Protein AF-A0AAE1TZT7-F1 (afdb_monomer_lite)

InterPro domains:
  IPR002557 Chitin binding domain [PF01607] (111-166)
  IPR002557 Chitin binding domain [PS50940] (108-168)
  IPR002557 Chitin binding domain [SM00494] (109-168)
  IPR036508 Chitin binding domain superfamily [SSF57625] (109-170)
  IPR051940 Chitin-binding developmental regulator [PTHR23301] (5-168)

Radius of gyration: 31.89 Å; chains: 1; bounding box: 87×56×84 Å

pLDDT: mean 73.55, std 19.1, range [31.89, 95.81]

Organism: NCBI:txid1843537

Sequence (193 aa):
MTFPVFTCPAALIFDETRQQCLNPEDTEPCQSSLAPYPTPQPPTDGVTDNNELPPMTTLVPPLTSTEITTGSINEEITSAGINGEITTESITEEASTEKVWELDELSLYPCPAPGYYPYESDCVRFYKCVETDEGKLTGQRYKCPGGFSFSEEREKCWPTEEVPPCQRVPEGPIIRSAPAIQLLVSDLAWFFN

Foldseek 3Di:
DDDDDDDDDPQWDQDPVVRDTDHPVPDDPDPDDPDPDPDDDDDDDDDDDDDDDDDDDDDDDDDDDDDDDDDDDDDDDDDDDDDDDDDDDDDDDDPPPLPQAAADPPAPDDDRDAAWAADQAWQQKIWGWDQDPVRHIHIAMAGEPPQWGQDPVLSFTDGCVPHPDMPHHHPDDPPVPDPHHYDDPVCRVPVRD

Secondary structure (DSSP, 8-state):
-PPPP--PPTT-EEETTTTEEE-TTTSPP---PPPPP---PPP---------PPP----PPP--------------------------------------PEEPTT--S--SSSEEEE-SS-SSEEEEEEE-TTSEEEEEEEEPPTTEEEETTTTEEEETTTSPPP-----S-----PPPEEPPGGGHHHHT-

Structure (mmCIF, N/CA/C/O backbone):
data_AF-A0AAE1TZT7-F1
#
_entry.id   AF-A0AAE1TZT7-F1
#
loop_
_atom_site.group_PDB
_atom_site.id
_atom_site.type_symbol
_atom_site.label_atom_id
_atom_site.label_alt_id
_atom_site.label_comp_id
_atom_site.label_asym_id
_atom_site.label_entity_id
_atom_site.label_seq_id
_atom_site.pdbx_PDB_ins_code
_atom_site.Cartn_x
_atom_site.Cartn_y
_atom_site.Cartn_z
_atom_site.occupancy
_atom_site.B_iso_or_equiv
_atom_site.auth_seq_id
_atom_site.auth_comp_id
_atom_site.auth_asym_id
_atom_site.auth_atom_id
_atom_site.pdbx_PDB_model_num
ATOM 1 N N . MET A 1 1 ? -10.469 -4.870 -31.050 1.00 56.03 1 MET A N 1
ATOM 2 C CA . MET A 1 1 ? -11.929 -5.020 -30.876 1.00 56.03 1 MET A CA 1
ATOM 3 C C . MET A 1 1 ? -12.129 -5.628 -29.500 1.00 56.03 1 MET A C 1
ATOM 5 O O . MET A 1 1 ? -11.644 -6.728 -29.282 1.00 56.03 1 MET A O 1
ATOM 9 N N . THR A 1 2 ? -12.692 -4.880 -28.554 1.00 63.44 2 THR A N 1
ATOM 10 C CA . THR A 1 2 ? -12.914 -5.347 -27.176 1.00 63.44 2 THR A CA 1
ATOM 11 C C . THR A 1 2 ? -14.332 -5.884 -27.094 1.00 63.44 2 THR A C 1
ATOM 13 O O . THR A 1 2 ? -15.274 -5.137 -27.348 1.00 63.44 2 THR A O 1
ATOM 16 N N . PHE A 1 3 ? -14.484 -7.166 -26.780 1.00 61.03 3 PHE A N 1
ATOM 17 C CA . PHE A 1 3 ? -15.794 -7.753 -26.529 1.00 61.03 3 PHE A CA 1
ATOM 18 C C . PHE A 1 3 ? -16.172 -7.485 -25.066 1.00 61.03 3 PHE A C 1
ATOM 20 O O . PHE A 1 3 ? -15.352 -7.757 -24.185 1.00 61.03 3 PHE A O 1
ATOM 27 N N . PRO A 1 4 ? -17.356 -6.917 -24.784 1.00 73.25 4 PRO A N 1
ATOM 28 C CA . PRO A 1 4 ? -17.813 -6.738 -23.415 1.00 73.25 4 PRO A CA 1
ATOM 29 C C . PRO A 1 4 ? -18.024 -8.112 -22.777 1.00 73.25 4 PRO A C 1
ATOM 31 O O . PRO A 1 4 ? -18.771 -8.943 -23.289 1.00 73.25 4 PRO A O 1
ATOM 34 N N . VAL A 1 5 ? -17.333 -8.355 -21.667 1.00 75.88 5 VAL A N 1
ATOM 35 C CA . VAL A 1 5 ? -17.554 -9.544 -20.846 1.00 75.88 5 VAL A CA 1
ATOM 36 C C . VAL A 1 5 ? -18.781 -9.272 -19.982 1.00 75.88 5 VAL A C 1
ATOM 38 O O . VAL A 1 5 ? -18.773 -8.344 -19.175 1.00 75.88 5 VAL A O 1
ATOM 41 N N . PHE A 1 6 ? -19.836 -10.063 -20.164 1.00 74.25 6 PHE A N 1
ATOM 42 C CA . PHE A 1 6 ? -21.020 -10.020 -19.313 1.00 74.25 6 PHE A CA 1
ATOM 43 C C . PHE A 1 6 ? -20.838 -11.011 -18.166 1.00 74.25 6 PHE A C 1
ATOM 45 O O . PHE A 1 6 ? -20.918 -12.222 -18.355 1.00 74.25 6 PHE A O 1
ATOM 52 N N . THR A 1 7 ? -20.560 -10.490 -16.975 1.00 83.56 7 THR A N 1
ATOM 53 C CA . THR A 1 7 ? -20.547 -11.263 -15.733 1.00 83.56 7 THR A CA 1
ATOM 54 C C . THR A 1 7 ? -21.793 -10.944 -14.925 1.00 83.56 7 THR A C 1
ATOM 56 O O . THR A 1 7 ? -22.113 -9.778 -14.687 1.00 83.56 7 THR A O 1
ATOM 59 N N . CYS A 1 8 ? -22.499 -11.983 -14.489 1.00 86.12 8 CYS A N 1
ATOM 60 C CA . CYS A 1 8 ? -23.620 -11.817 -13.579 1.00 86.12 8 CYS A CA 1
ATOM 61 C C . CYS A 1 8 ? -23.129 -11.483 -12.155 1.00 86.12 8 CYS A C 1
ATOM 63 O O . CYS A 1 8 ? -22.061 -11.954 -11.749 1.00 86.12 8 CYS A O 1
ATOM 65 N N . PRO A 1 9 ? -23.891 -10.683 -11.385 1.00 85.12 9 PRO A N 1
ATOM 66 C CA . PRO A 1 9 ? -23.694 -10.524 -9.946 1.00 85.12 9 PRO A CA 1
ATOM 67 C C . PRO A 1 9 ? -23.714 -11.872 -9.211 1.00 85.12 9 PRO A C 1
ATOM 69 O O . PRO A 1 9 ? -24.269 -12.854 -9.706 1.00 85.12 9 PRO A O 1
ATOM 72 N N . ALA A 1 10 ? -23.121 -11.913 -8.016 1.00 79.00 10 ALA A N 1
ATOM 73 C CA . ALA A 1 10 ? -23.029 -13.132 -7.216 1.00 79.00 10 ALA A CA 1
ATOM 74 C C . ALA A 1 10 ? -24.406 -13.804 -7.033 1.00 79.00 10 ALA A C 1
ATOM 76 O O . ALA A 1 10 ? -25.387 -13.130 -6.730 1.00 79.00 10 ALA A O 1
ATOM 77 N N . ALA A 1 11 ? -24.436 -15.131 -7.194 1.00 78.75 11 ALA A N 1
ATOM 78 C CA . ALA A 1 11 ? -25.613 -16.007 -7.114 1.00 78.75 11 ALA A CA 1
ATOM 79 C C . ALA A 1 11 ? -26.614 -15.964 -8.289 1.00 78.75 11 ALA A C 1
ATOM 81 O O . ALA A 1 11 ? -27.621 -16.666 -8.225 1.00 78.75 11 ALA A O 1
ATOM 82 N N . LEU A 1 12 ? -26.328 -15.234 -9.377 1.00 85.19 12 LEU A N 1
ATOM 83 C CA . LEU A 1 12 ? -27.127 -15.296 -10.607 1.00 85.19 12 LEU A CA 1
ATOM 84 C C . LEU A 1 12 ? -26.412 -16.073 -11.719 1.00 85.19 12 LEU A C 1
ATOM 86 O O . LEU A 1 12 ? -25.195 -15.977 -11.887 1.00 85.19 12 LEU A O 1
ATOM 90 N N . ILE A 1 13 ? -27.190 -16.814 -12.503 1.00 85.94 13 ILE A N 1
ATOM 91 C CA . ILE A 1 13 ? -26.727 -17.609 -13.643 1.00 85.94 13 ILE A CA 1
ATOM 92 C C . ILE A 1 13 ? -27.116 -16.881 -14.932 1.00 85.94 13 ILE A C 1
ATOM 94 O O . ILE A 1 13 ? -28.236 -16.390 -15.060 1.00 85.94 13 ILE A O 1
ATOM 98 N N . PHE A 1 14 ? -26.190 -16.792 -15.889 1.00 85.69 14 PHE A N 1
ATOM 99 C CA . PHE A 1 14 ? -26.480 -16.209 -17.198 1.00 85.69 14 PHE A CA 1
ATOM 100 C C . PHE A 1 14 ? -27.315 -17.180 -18.041 1.00 85.69 14 PHE A C 1
ATOM 102 O O . PHE A 1 14 ? -26.859 -18.277 -18.356 1.00 85.69 14 PHE A O 1
ATOM 109 N N . ASP A 1 15 ? -28.520 -16.760 -18.418 1.00 82.75 15 ASP A N 1
ATOM 110 C CA . ASP A 1 15 ? -29.394 -17.467 -19.351 1.00 82.75 15 ASP A CA 1
ATOM 111 C C . ASP A 1 15 ? -29.114 -16.970 -20.779 1.00 82.75 15 ASP A C 1
ATOM 113 O O . ASP A 1 15 ? -29.342 -15.802 -21.112 1.00 82.75 15 ASP A O 1
ATOM 117 N N . GLU A 1 16 ? -28.619 -17.865 -21.636 1.00 80.25 16 GLU A N 1
ATOM 118 C CA . GLU A 1 16 ? -28.294 -17.567 -23.036 1.00 80.25 16 GLU A CA 1
ATOM 119 C C . GLU A 1 16 ? -29.531 -17.319 -23.912 1.00 80.25 16 GLU A C 1
ATOM 121 O O . GLU A 1 16 ? -29.469 -16.546 -24.872 1.00 80.25 16 GLU A O 1
ATOM 126 N N . THR A 1 17 ? -30.670 -17.916 -23.560 1.00 82.00 17 THR A N 1
ATOM 127 C CA . THR A 1 17 ? -31.935 -17.786 -24.295 1.00 82.00 17 THR A CA 1
ATOM 128 C C . THR A 1 17 ? -32.561 -16.422 -24.035 1.00 82.00 17 THR A C 1
ATOM 130 O O . THR A 1 17 ? -33.094 -15.782 -24.941 1.00 82.00 17 THR A O 1
ATOM 133 N N . ARG A 1 18 ? -32.487 -15.957 -22.785 1.00 78.00 18 ARG A N 1
ATOM 134 C CA . ARG A 1 18 ? -33.079 -14.690 -22.337 1.00 78.00 18 ARG A CA 1
ATOM 135 C C . ARG A 1 18 ? -32.089 -13.533 -22.286 1.00 78.00 18 ARG A C 1
ATOM 137 O O . ARG A 1 18 ? -32.519 -12.402 -22.046 1.00 78.00 18 ARG A O 1
ATOM 144 N N . GLN A 1 19 ? -30.805 -13.805 -22.534 1.00 86.50 19 GLN A N 1
ATOM 145 C CA . GLN A 1 19 ? -29.700 -12.841 -22.488 1.00 86.50 19 GLN A CA 1
ATOM 146 C C . GLN A 1 19 ? -29.685 -12.051 -21.168 1.00 86.50 19 GLN A C 1
ATOM 148 O O . GLN A 1 19 ? -29.445 -10.843 -21.148 1.00 86.50 19 GLN A O 1
ATOM 153 N N . GLN A 1 20 ? -30.010 -12.724 -20.061 1.00 87.19 20 GLN A N 1
ATOM 154 C CA . GLN A 1 20 ? -30.238 -12.114 -18.751 1.00 87.19 20 GLN A CA 1
ATOM 155 C C . GLN A 1 20 ? -29.730 -13.013 -17.626 1.00 87.19 20 GLN A C 1
ATOM 157 O O . GLN A 1 20 ? -29.673 -14.231 -17.756 1.00 87.19 20 GLN A O 1
ATOM 162 N N . CYS A 1 21 ? -29.375 -12.394 -16.504 1.00 89.56 21 CYS A N 1
ATOM 163 C CA . CYS A 1 21 ? -29.007 -13.099 -15.284 1.00 89.56 21 CYS A CA 1
ATOM 164 C C . CYS A 1 21 ? -30.277 -13.491 -14.523 1.00 89.56 21 CYS A C 1
ATOM 166 O O . CYS A 1 21 ? -31.062 -12.615 -14.160 1.00 89.56 21 CYS A O 1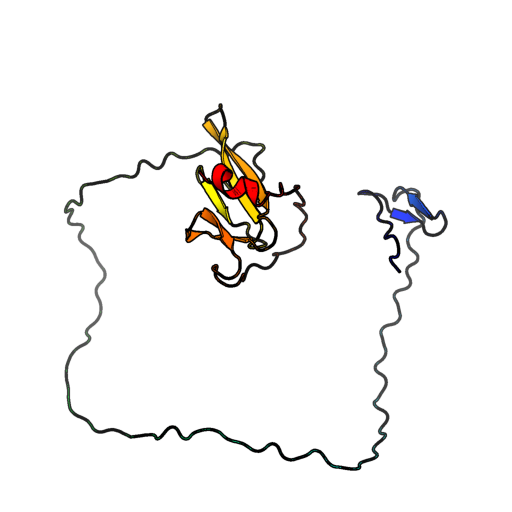
ATOM 168 N N . LEU A 1 22 ? -30.471 -14.783 -14.282 1.00 86.00 22 LEU A N 1
ATOM 169 C CA . LEU A 1 22 ? -31.628 -15.329 -13.578 1.00 86.00 22 LEU A CA 1
ATOM 170 C C . LEU A 1 22 ? -31.198 -16.067 -12.312 1.00 86.00 22 LEU A C 1
ATOM 172 O O . LEU A 1 22 ? -30.036 -16.455 -12.157 1.00 86.00 22 LEU A O 1
ATOM 176 N N . ASN A 1 23 ? -32.147 -16.245 -11.395 1.00 85.81 23 ASN A N 1
ATOM 177 C CA . ASN A 1 23 ? -31.934 -17.080 -10.223 1.00 85.81 23 ASN A CA 1
ATOM 178 C C . ASN A 1 23 ? -31.788 -18.546 -10.654 1.00 85.81 23 ASN A C 1
ATOM 180 O O . ASN A 1 23 ? -32.431 -18.965 -11.618 1.00 85.81 23 ASN A O 1
ATOM 184 N N . PRO A 1 24 ? -31.015 -19.356 -9.916 1.00 77.94 24 PRO A N 1
ATOM 185 C CA . PRO A 1 24 ? -30.815 -20.772 -10.230 1.00 77.94 24 PRO A CA 1
ATOM 186 C C . PRO A 1 24 ? -32.108 -21.608 -10.226 1.00 77.94 24 PRO A C 1
ATOM 188 O O . PRO A 1 24 ? -32.151 -22.670 -10.839 1.00 77.94 24 PRO A O 1
ATOM 191 N N . GLU A 1 25 ? -33.158 -21.147 -9.543 1.00 79.56 25 GLU A N 1
ATOM 192 C CA . GLU A 1 25 ? -34.483 -21.784 -9.518 1.00 79.56 25 GLU A CA 1
ATOM 193 C C . GLU A 1 25 ? -35.323 -21.513 -10.777 1.00 79.56 25 GLU A C 1
ATOM 195 O O . GLU A 1 25 ? -36.183 -22.320 -11.124 1.00 79.56 25 GLU A O 1
ATOM 200 N N . ASP A 1 26 ? -35.036 -20.416 -11.482 1.00 76.38 26 ASP A N 1
ATOM 201 C CA . ASP A 1 26 ? -35.735 -19.987 -12.698 1.00 76.38 26 ASP A CA 1
ATOM 202 C C . ASP A 1 26 ? -35.005 -20.424 -13.983 1.00 76.38 26 ASP A C 1
ATOM 204 O O . ASP A 1 26 ? -35.506 -20.220 -15.094 1.00 76.38 26 ASP A O 1
ATOM 208 N N . THR A 1 27 ? -33.813 -21.016 -13.849 1.00 69.81 27 THR A N 1
ATOM 209 C CA . THR A 1 27 ? -33.012 -21.521 -14.969 1.00 69.81 27 THR A CA 1
ATOM 210 C C . THR A 1 27 ? -33.291 -22.990 -15.252 1.00 69.81 27 THR A C 1
ATOM 212 O O . THR A 1 27 ? -33.311 -23.816 -14.338 1.00 69.81 27 THR A O 1
ATOM 215 N N . GLU A 1 28 ? -33.429 -23.343 -16.531 1.00 69.69 28 GLU A N 1
ATOM 216 C CA . GLU A 1 28 ? -33.407 -24.749 -16.933 1.00 69.69 28 GLU A CA 1
ATOM 217 C C . GLU A 1 28 ? -32.034 -25.367 -16.601 1.00 69.69 28 GLU A C 1
ATOM 219 O O . GLU A 1 28 ? -31.000 -24.712 -16.773 1.00 69.69 28 GLU A O 1
ATOM 224 N N . PRO A 1 29 ? -31.986 -26.620 -16.110 1.00 65.25 29 PRO A N 1
ATOM 225 C CA . PRO A 1 29 ? -30.728 -27.283 -15.803 1.00 65.25 29 PRO A CA 1
ATOM 226 C C . PRO A 1 29 ? -29.861 -27.352 -17.059 1.00 65.25 29 PRO A C 1
ATOM 228 O O . PRO A 1 29 ? -30.320 -27.764 -18.125 1.00 65.25 29 PRO A O 1
ATOM 231 N N . CYS A 1 30 ? -28.593 -26.964 -16.916 1.00 64.50 30 CYS A N 1
ATOM 232 C CA . CYS A 1 30 ? -27.626 -26.970 -18.003 1.00 64.50 30 CYS A CA 1
ATOM 233 C C . CYS A 1 30 ? -27.554 -28.368 -18.638 1.00 64.50 30 CYS A C 1
ATOM 235 O O . CYS A 1 30 ? -26.997 -29.299 -18.054 1.00 64.50 30 CYS A O 1
ATOM 237 N N . GLN A 1 31 ? -28.085 -28.512 -19.853 1.00 65.00 31 GLN A N 1
ATOM 238 C CA . GLN A 1 31 ? -27.891 -29.700 -20.683 1.00 65.00 31 GLN A CA 1
ATOM 239 C C . GLN A 1 31 ? -26.512 -29.633 -21.349 1.00 65.00 31 GLN A C 1
ATOM 241 O O . GLN A 1 31 ? -26.381 -29.624 -22.571 1.00 65.00 31 GLN A O 1
ATOM 246 N N . SER A 1 32 ? -25.455 -29.546 -20.543 1.00 59.56 32 SER A N 1
ATOM 247 C CA . SER A 1 32 ? -24.098 -29.654 -21.065 1.00 59.56 32 SER A CA 1
ATOM 248 C C . SER A 1 32 ? -23.827 -31.116 -21.412 1.00 59.56 32 SER A C 1
ATOM 250 O O . SER A 1 32 ? -23.673 -31.978 -20.549 1.00 59.56 32 SER A O 1
ATOM 252 N N . SER A 1 33 ? -23.772 -31.415 -22.709 1.00 62.16 33 SER A N 1
ATOM 253 C CA . SER A 1 33 ? -23.087 -32.618 -23.166 1.00 62.16 33 SER A CA 1
ATOM 254 C C . SER A 1 33 ? -21.591 -32.359 -23.020 1.00 62.16 33 SER A C 1
ATOM 256 O O . SER A 1 33 ? -21.071 -31.395 -23.586 1.00 62.16 33 SER A O 1
ATOM 258 N N . LEU A 1 34 ? -20.902 -33.177 -22.220 1.00 56.75 34 LEU A N 1
ATOM 259 C CA . LEU A 1 34 ? -19.444 -33.149 -22.159 1.00 56.75 34 LEU A CA 1
ATOM 260 C C . LEU A 1 34 ? -18.908 -33.322 -23.582 1.00 56.75 34 LEU A C 1
ATOM 262 O O . LEU A 1 34 ? -19.302 -34.259 -24.280 1.00 56.75 34 LEU A O 1
ATOM 266 N N . ALA A 1 35 ? -18.021 -32.421 -24.010 1.00 52.38 35 ALA A N 1
ATOM 267 C CA . ALA A 1 35 ? -17.326 -32.588 -25.277 1.00 52.38 35 ALA A CA 1
ATOM 268 C C . ALA A 1 35 ? -16.689 -33.991 -25.304 1.00 52.38 35 ALA A C 1
ATOM 270 O O . ALA A 1 35 ? -16.099 -34.402 -24.296 1.00 52.38 35 ALA A O 1
ATOM 271 N N . PRO A 1 36 ? -16.826 -34.753 -26.404 1.00 58.34 36 PRO A N 1
ATOM 272 C CA . PRO A 1 36 ? -16.203 -36.062 -26.496 1.00 58.34 36 PRO A CA 1
ATOM 273 C C . PRO A 1 36 ? -14.701 -35.916 -26.247 1.00 58.34 36 PRO A C 1
ATOM 275 O O . PRO A 1 36 ? -14.062 -35.001 -26.771 1.00 58.34 36 PRO A O 1
ATOM 278 N N . TYR A 1 37 ? -14.158 -36.809 -25.414 1.00 53.47 37 TYR A N 1
ATOM 279 C CA . TYR A 1 37 ? -12.724 -36.883 -25.149 1.00 53.47 37 TYR A CA 1
ATOM 280 C C . TYR A 1 37 ? -11.965 -36.864 -26.483 1.00 53.47 37 TYR A C 1
ATOM 282 O O . TYR A 1 37 ? -12.338 -37.626 -27.381 1.00 53.47 37 TYR A O 1
ATOM 290 N N . PRO A 1 38 ? -10.920 -36.030 -26.642 1.00 48.81 38 PRO A N 1
ATOM 291 C CA . PRO A 1 38 ? -10.125 -36.042 -27.856 1.00 48.81 38 PRO A CA 1
ATOM 292 C C . PRO A 1 38 ? -9.494 -37.426 -28.006 1.00 48.81 38 PRO A C 1
ATOM 294 O O . PRO A 1 38 ? -8.631 -37.829 -27.225 1.00 48.81 38 PRO A O 1
ATOM 297 N N . THR A 1 39 ? -9.963 -38.179 -28.995 1.00 57.56 39 THR A N 1
ATOM 298 C CA . THR A 1 39 ? -9.373 -39.459 -29.371 1.00 57.56 39 THR A CA 1
ATOM 299 C C . THR A 1 39 ? -7.977 -39.180 -29.935 1.00 57.56 39 THR A C 1
ATOM 301 O O . THR A 1 39 ? -7.864 -38.363 -30.853 1.00 57.56 39 THR A O 1
ATOM 304 N N . PRO A 1 40 ? -6.907 -39.827 -29.441 1.00 50.88 40 PRO A N 1
ATOM 305 C CA . PRO A 1 40 ? -5.583 -39.690 -30.035 1.00 50.88 40 PRO A CA 1
ATOM 306 C C . PRO A 1 40 ? -5.627 -40.157 -31.495 1.00 50.88 40 PRO A C 1
ATOM 308 O O . PRO A 1 40 ? -5.862 -41.335 -31.767 1.00 50.88 40 PRO A O 1
ATOM 311 N N . GLN A 1 41 ? -5.433 -39.240 -32.443 1.00 56.72 41 GLN A N 1
ATOM 312 C CA . GLN A 1 41 ? -5.198 -39.616 -33.834 1.00 56.72 41 GLN A CA 1
ATOM 313 C C . GLN A 1 41 ? -3.766 -40.164 -33.962 1.00 56.72 41 GLN A C 1
ATOM 315 O O . GLN A 1 41 ? -2.838 -39.543 -33.436 1.00 56.72 41 GLN A O 1
ATOM 320 N N . PRO A 1 42 ? -3.558 -41.311 -34.633 1.00 63.16 42 PRO A N 1
ATOM 321 C CA . PRO A 1 42 ? -2.221 -41.829 -34.891 1.00 63.16 42 PRO A CA 1
ATOM 322 C C . PRO A 1 42 ? -1.433 -40.863 -35.795 1.00 63.16 42 PRO A C 1
ATOM 324 O O . PRO A 1 42 ? -2.028 -40.238 -36.680 1.00 63.16 42 PRO A O 1
ATOM 327 N N . PRO A 1 43 ? -0.109 -40.734 -35.597 1.00 53.88 43 PRO A N 1
ATOM 328 C CA . PRO A 1 43 ? 0.730 -39.880 -36.425 1.00 53.88 43 PRO A CA 1
ATOM 329 C C . PRO A 1 43 ? 0.756 -40.420 -37.857 1.00 53.88 43 PRO A C 1
ATOM 331 O O . PRO A 1 43 ? 1.146 -41.559 -38.103 1.00 53.88 43 PRO A O 1
ATOM 334 N N . THR A 1 44 ? 0.318 -39.603 -38.811 1.00 51.41 44 THR A N 1
ATOM 335 C CA . THR A 1 44 ? 0.543 -39.856 -40.233 1.00 51.41 44 THR A CA 1
ATOM 336 C C . THR A 1 44 ? 1.976 -39.470 -40.572 1.00 51.41 44 THR A C 1
ATOM 338 O O . THR A 1 44 ? 2.308 -38.285 -40.600 1.00 51.41 44 THR A O 1
ATOM 341 N N . ASP A 1 45 ? 2.807 -40.483 -40.816 1.00 51.34 45 ASP A N 1
ATOM 342 C CA . ASP A 1 45 ? 4.122 -40.366 -41.438 1.00 51.34 45 ASP A CA 1
ATOM 343 C C . ASP A 1 45 ? 4.030 -39.600 -42.765 1.00 51.34 45 ASP A C 1
ATOM 345 O O . ASP A 1 45 ? 3.358 -40.012 -43.711 1.00 51.34 45 ASP A O 1
ATOM 349 N N . GLY A 1 46 ? 4.735 -38.475 -42.819 1.00 48.75 46 GLY A N 1
ATOM 350 C CA . GLY A 1 46 ? 4.912 -37.637 -43.997 1.00 48.75 46 GLY A CA 1
ATOM 351 C C . GLY A 1 46 ? 6.324 -37.070 -44.002 1.00 48.75 46 GLY A C 1
ATOM 352 O O . GLY A 1 46 ? 6.518 -35.870 -43.848 1.00 48.75 46 GLY A O 1
ATOM 353 N N . VAL A 1 47 ? 7.313 -37.960 -44.115 1.00 49.88 47 VAL A N 1
ATOM 354 C CA . VAL A 1 47 ? 8.724 -37.622 -44.328 1.00 49.88 47 VAL A CA 1
ATOM 355 C C . VAL A 1 47 ? 8.886 -36.985 -45.707 1.00 49.88 47 VAL A C 1
ATOM 357 O O . VAL A 1 47 ? 8.593 -37.597 -46.734 1.00 49.88 47 VAL A O 1
ATOM 360 N N . THR A 1 48 ? 9.422 -35.769 -45.752 1.00 45.84 48 THR A N 1
ATOM 361 C CA . THR A 1 48 ? 10.257 -35.333 -46.875 1.00 45.84 48 THR A CA 1
ATOM 362 C C . THR A 1 48 ? 11.400 -34.501 -46.312 1.00 45.84 48 THR A C 1
ATOM 364 O O . THR A 1 48 ? 11.239 -33.346 -45.931 1.00 45.84 48 THR A O 1
ATOM 367 N N . ASP A 1 49 ? 12.535 -35.179 -46.195 1.00 47.53 49 ASP A N 1
ATOM 368 C CA . ASP A 1 49 ? 13.854 -34.652 -45.876 1.00 47.53 49 ASP A CA 1
ATOM 369 C C . ASP A 1 49 ? 14.325 -33.710 -46.992 1.00 47.53 49 ASP A C 1
ATOM 371 O O . ASP A 1 49 ? 14.186 -34.047 -48.168 1.00 47.53 49 ASP A O 1
ATOM 375 N N . ASN A 1 50 ? 14.848 -32.541 -46.618 1.00 57.56 50 ASN A N 1
ATOM 376 C CA . ASN A 1 50 ? 16.034 -31.946 -47.235 1.00 57.56 50 ASN A CA 1
ATOM 377 C C . ASN A 1 50 ? 16.624 -30.886 -46.286 1.00 57.56 50 ASN A C 1
ATOM 379 O O . ASN A 1 50 ? 16.018 -29.843 -46.037 1.00 57.56 50 ASN A O 1
ATOM 383 N N . ASN A 1 51 ? 17.812 -31.226 -45.778 1.00 49.50 51 ASN A N 1
ATOM 384 C CA . ASN A 1 51 ? 18.841 -30.423 -45.097 1.00 49.50 51 ASN A CA 1
ATOM 385 C C . ASN A 1 51 ? 18.924 -28.954 -45.579 1.00 49.50 51 ASN A C 1
ATOM 387 O O . ASN A 1 51 ? 18.642 -28.656 -46.733 1.00 49.50 51 ASN A O 1
ATOM 391 N N . GLU A 1 52 ? 19.346 -27.966 -44.786 1.00 48.59 52 GLU A N 1
ATOM 392 C CA . GLU A 1 52 ? 20.610 -27.921 -44.042 1.00 48.59 52 GLU A CA 1
ATOM 393 C C . GLU A 1 52 ? 20.583 -26.715 -43.072 1.00 48.59 52 GLU A C 1
ATOM 395 O O . GLU A 1 52 ? 20.238 -25.601 -43.471 1.00 48.59 52 GLU A O 1
ATOM 400 N N . LEU A 1 53 ? 20.918 -26.925 -41.792 1.00 56.22 53 LEU A N 1
ATOM 401 C CA . LEU A 1 53 ? 21.040 -25.872 -40.771 1.00 56.22 53 LEU A CA 1
ATOM 402 C C . LEU A 1 53 ? 22.539 -25.540 -40.577 1.00 56.22 53 LEU A C 1
ATOM 404 O O . LEU A 1 53 ? 23.337 -26.472 -40.458 1.00 56.22 53 LEU A O 1
ATOM 408 N N . PRO A 1 54 ? 22.952 -24.257 -40.539 1.00 59.88 54 PRO A N 1
ATOM 409 C CA . PRO A 1 54 ? 24.365 -23.872 -40.472 1.00 59.88 54 PRO A CA 1
ATOM 410 C C . PRO A 1 54 ? 25.046 -24.247 -39.138 1.00 59.88 54 PRO A C 1
ATOM 412 O O . PRO A 1 54 ? 24.392 -24.264 -38.092 1.00 59.88 54 PRO A O 1
ATOM 415 N N . PRO A 1 55 ? 26.372 -24.502 -39.142 1.00 59.34 55 PRO A N 1
ATOM 416 C CA . PRO A 1 55 ? 27.117 -24.889 -37.948 1.00 59.34 55 PRO A CA 1
ATOM 417 C C . PRO A 1 55 ? 27.250 -23.727 -36.953 1.00 59.34 55 PRO A C 1
ATOM 419 O O . PRO A 1 55 ? 27.659 -22.619 -37.300 1.00 59.34 55 PRO A O 1
ATOM 422 N N . MET A 1 56 ? 26.935 -24.009 -35.688 1.00 52.69 56 MET A N 1
ATOM 423 C CA . MET A 1 56 ? 27.154 -23.108 -34.560 1.00 52.69 56 MET A CA 1
ATOM 424 C C . MET A 1 56 ? 28.622 -23.188 -34.129 1.00 52.69 56 MET A C 1
ATOM 426 O O . MET A 1 56 ? 29.073 -24.204 -33.603 1.00 52.69 56 MET A O 1
ATOM 430 N N . THR A 1 57 ? 29.375 -22.117 -34.378 1.00 49.78 57 THR A N 1
ATOM 431 C CA . THR A 1 57 ? 30.787 -22.005 -33.996 1.00 49.78 57 THR A CA 1
ATOM 432 C C . THR A 1 57 ? 30.924 -21.580 -32.536 1.00 49.78 57 THR A C 1
ATOM 434 O O . THR A 1 57 ? 30.520 -20.491 -32.133 1.00 49.78 57 THR A O 1
ATOM 437 N N . THR A 1 58 ? 31.540 -22.469 -31.769 1.00 45.16 58 THR A N 1
ATOM 438 C CA . THR A 1 58 ? 31.921 -22.375 -30.360 1.00 45.16 58 THR A CA 1
ATOM 439 C C . THR A 1 58 ? 33.090 -21.408 -30.143 1.00 45.16 58 THR A C 1
ATOM 441 O O . THR A 1 58 ? 34.151 -21.596 -30.732 1.00 45.16 58 THR A O 1
ATOM 444 N N . LEU A 1 59 ? 32.953 -20.443 -29.228 1.00 52.28 59 LEU A N 1
ATOM 445 C CA . LEU A 1 59 ? 34.088 -19.763 -28.586 1.00 52.28 59 LEU A CA 1
ATOM 446 C C . LEU A 1 59 ? 33.866 -19.745 -27.068 1.00 52.28 59 LEU A C 1
ATOM 448 O O . LEU A 1 59 ? 33.312 -18.804 -26.509 1.00 52.28 59 LEU A O 1
ATOM 452 N N . VAL A 1 60 ? 34.281 -20.832 -26.416 1.00 67.31 60 VAL A N 1
ATOM 453 C CA . VAL A 1 60 ? 34.382 -20.949 -24.955 1.00 67.31 60 VAL A CA 1
ATOM 454 C C . VAL A 1 60 ? 35.843 -20.665 -24.573 1.00 67.31 60 VAL A C 1
ATOM 456 O O . VAL A 1 60 ? 36.734 -21.268 -25.176 1.00 67.31 60 VAL A O 1
ATOM 459 N N . PRO A 1 61 ? 36.133 -19.760 -23.622 1.00 65.56 61 PRO A N 1
ATOM 460 C CA . PRO A 1 61 ? 37.497 -19.527 -23.152 1.00 65.56 61 PRO A CA 1
ATOM 461 C C . PRO A 1 61 ? 38.006 -20.696 -22.280 1.00 65.56 61 PRO A C 1
ATOM 463 O O . PRO A 1 61 ? 37.221 -21.284 -21.533 1.00 65.56 61 PRO A O 1
ATOM 466 N N . PRO A 1 62 ? 39.309 -21.039 -22.331 1.00 56.94 62 PRO A N 1
ATOM 467 C CA . PRO A 1 62 ? 39.875 -22.106 -21.511 1.00 56.94 62 PRO A CA 1
ATOM 468 C C . PRO A 1 62 ? 40.108 -21.632 -20.067 1.00 56.94 62 PRO A C 1
ATOM 470 O O . PRO A 1 62 ? 40.853 -20.682 -19.832 1.00 56.94 62 PRO A O 1
ATOM 473 N N . LEU A 1 63 ? 39.508 -22.324 -19.094 1.00 52.38 63 LEU A N 1
ATOM 474 C CA . LEU A 1 63 ? 39.933 -22.267 -17.695 1.00 52.38 63 LEU A CA 1
ATOM 475 C C . LEU A 1 63 ? 40.919 -23.408 -17.447 1.00 52.38 63 LEU A C 1
ATOM 477 O O . LEU A 1 63 ? 40.570 -24.587 -17.467 1.00 52.38 63 LEU A O 1
ATOM 481 N N . THR A 1 64 ? 42.176 -23.024 -17.272 1.00 49.97 64 THR A N 1
ATOM 482 C CA . THR A 1 64 ? 43.305 -23.897 -16.970 1.00 49.97 64 THR A CA 1
ATOM 483 C C . THR A 1 64 ? 43.159 -24.461 -15.556 1.00 49.97 64 THR A C 1
ATOM 485 O O . THR A 1 64 ? 43.022 -23.707 -14.595 1.00 49.97 64 THR A O 1
ATOM 488 N N . SER A 1 65 ? 43.194 -25.788 -15.443 1.00 45.66 65 SER A N 1
ATOM 489 C CA . SER A 1 65 ? 43.286 -26.515 -14.175 1.00 45.66 65 SER A CA 1
ATOM 490 C C . SER A 1 65 ? 44.751 -26.613 -13.747 1.00 45.66 65 SER A C 1
ATOM 492 O O . SER A 1 65 ? 45.597 -27.005 -14.554 1.00 45.66 65 SER A O 1
ATOM 494 N N . THR A 1 66 ? 45.045 -26.292 -12.488 1.00 54.97 66 THR A N 1
ATOM 495 C CA . THR A 1 66 ? 46.337 -26.585 -11.856 1.00 54.97 66 THR A CA 1
ATOM 496 C C . THR A 1 66 ? 46.072 -27.437 -10.622 1.00 54.97 66 THR A C 1
ATOM 498 O O . THR A 1 66 ? 45.411 -26.989 -9.686 1.00 54.97 66 THR A O 1
ATOM 501 N N . GLU A 1 67 ? 46.579 -28.669 -10.624 1.00 53.84 67 GLU A N 1
ATOM 502 C CA . GLU A 1 67 ? 46.493 -29.599 -9.499 1.00 53.84 67 GLU A CA 1
ATOM 503 C C . GLU A 1 67 ? 47.703 -29.482 -8.544 1.00 53.84 67 GLU A C 1
ATOM 505 O O . GLU A 1 67 ? 48.851 -29.523 -8.976 1.00 53.84 67 GLU A O 1
ATOM 510 N N . ILE A 1 68 ? 47.377 -29.319 -7.252 1.00 51.94 68 ILE A N 1
ATOM 511 C CA . ILE A 1 68 ? 47.813 -30.040 -6.029 1.00 51.94 68 ILE A CA 1
ATOM 512 C C . ILE A 1 68 ? 49.320 -30.254 -5.741 1.00 51.94 68 ILE A C 1
ATOM 514 O O . ILE A 1 68 ? 50.035 -30.832 -6.550 1.00 51.94 68 ILE A O 1
ATOM 518 N N . THR A 1 69 ? 49.758 -29.941 -4.500 1.00 35.94 69 THR A N 1
ATOM 519 C CA . THR A 1 69 ? 50.504 -30.829 -3.545 1.00 35.94 69 THR A CA 1
ATOM 520 C C . THR A 1 69 ? 50.873 -30.038 -2.266 1.00 35.94 69 THR A C 1
ATOM 522 O O . THR A 1 69 ? 51.597 -29.055 -2.359 1.00 35.94 69 THR A O 1
ATOM 525 N N . THR A 1 70 ? 50.210 -30.226 -1.114 1.00 42.28 70 THR A N 1
ATOM 526 C CA . THR A 1 70 ? 50.395 -31.198 0.006 1.00 42.28 70 THR A CA 1
ATOM 527 C C . THR A 1 70 ? 51.326 -30.727 1.138 1.00 42.28 70 THR A C 1
ATOM 529 O O . THR A 1 70 ? 52.490 -30.414 0.910 1.00 42.28 70 THR A O 1
ATOM 532 N N . GLY A 1 71 ? 50.810 -30.811 2.375 1.00 40.44 71 GLY A N 1
ATOM 533 C CA . GLY A 1 71 ? 51.540 -30.829 3.655 1.00 40.44 71 GLY A CA 1
ATOM 534 C C . GLY A 1 71 ? 50.881 -29.922 4.705 1.00 40.44 71 GLY A C 1
ATOM 535 O O . GLY A 1 71 ? 50.682 -28.750 4.431 1.00 40.44 71 GLY A O 1
ATOM 536 N N . SER A 1 72 ? 50.526 -30.326 5.924 1.00 51.84 72 SER A N 1
ATOM 537 C CA . SER A 1 72 ? 50.478 -31.606 6.640 1.00 51.84 72 SER A CA 1
ATOM 538 C C . SER A 1 72 ? 49.711 -31.316 7.953 1.00 51.84 72 SER A C 1
ATOM 540 O O . SER A 1 72 ? 49.927 -30.230 8.474 1.00 51.84 72 SER A O 1
ATOM 542 N N . ILE A 1 73 ? 48.849 -32.251 8.401 1.00 55.03 73 ILE A N 1
ATOM 543 C CA . ILE A 1 73 ? 48.433 -32.672 9.779 1.00 55.03 73 ILE A CA 1
ATOM 544 C C . ILE A 1 73 ? 48.303 -31.596 10.912 1.00 55.03 73 ILE A C 1
ATOM 546 O O . ILE A 1 73 ? 49.035 -30.624 10.917 1.00 55.03 73 ILE A O 1
ATOM 550 N N . ASN A 1 74 ? 47.449 -31.642 11.951 1.00 48.41 74 ASN A N 1
ATOM 551 C CA . ASN A 1 74 ? 46.778 -32.710 12.703 1.00 48.41 74 ASN A CA 1
ATOM 552 C C . ASN A 1 74 ? 45.773 -32.123 13.748 1.00 48.41 74 ASN A C 1
ATOM 554 O O . ASN A 1 74 ? 45.994 -31.024 14.247 1.00 48.41 74 ASN A O 1
ATOM 558 N N . GLU A 1 75 ? 44.771 -32.956 14.107 1.00 51.06 75 GLU A N 1
ATOM 559 C CA . GLU A 1 75 ? 44.082 -33.111 15.425 1.00 51.06 75 GLU A CA 1
ATOM 560 C C . GLU A 1 75 ? 43.093 -32.016 15.910 1.00 51.06 75 GLU A C 1
ATOM 562 O O . GLU A 1 75 ? 43.380 -30.832 15.859 1.00 51.06 75 GLU A O 1
ATOM 567 N N . GLU A 1 76 ? 41.889 -32.299 16.433 1.00 43.22 76 GLU A N 1
ATOM 568 C CA . GLU A 1 76 ? 41.173 -33.543 16.766 1.00 43.22 76 GLU A CA 1
ATOM 569 C C . GLU A 1 76 ? 39.674 -33.210 16.968 1.00 43.22 76 GLU A C 1
ATOM 571 O O . GLU A 1 76 ? 39.327 -32.166 17.520 1.00 43.22 76 GLU A O 1
ATOM 576 N N . ILE A 1 77 ? 38.780 -34.102 16.532 1.00 54.06 77 ILE A N 1
ATOM 577 C CA . ILE A 1 77 ? 37.353 -34.102 16.880 1.00 54.06 77 ILE A CA 1
ATOM 578 C C . ILE A 1 77 ? 37.173 -35.140 17.985 1.00 54.06 77 ILE A C 1
ATOM 580 O O . ILE A 1 77 ? 37.436 -36.311 17.724 1.00 54.06 77 ILE A O 1
ATOM 584 N N . THR A 1 78 ? 36.610 -34.758 19.134 1.00 33.28 78 THR A N 1
ATOM 585 C CA . THR A 1 78 ? 35.982 -35.729 20.042 1.00 33.28 78 THR A CA 1
ATOM 586 C C . THR A 1 78 ? 34.643 -35.189 20.551 1.00 33.28 78 THR A C 1
ATOM 588 O O . THR A 1 78 ? 34.521 -34.043 20.975 1.00 33.28 78 THR A O 1
ATOM 591 N N . SER A 1 79 ? 33.607 -36.017 20.412 1.00 52.56 79 SER A N 1
ATOM 592 C CA . SER A 1 79 ? 32.194 -35.711 20.644 1.00 52.56 79 SER A CA 1
ATOM 593 C C . SER A 1 79 ? 31.695 -36.093 22.046 1.00 52.56 79 SER A C 1
ATOM 595 O O . SER A 1 79 ? 32.227 -37.003 22.672 1.00 52.56 79 SER A O 1
ATOM 597 N N . ALA A 1 80 ? 30.536 -35.506 22.377 1.00 45.50 80 ALA A N 1
ATOM 598 C CA . ALA A 1 80 ? 29.447 -36.011 23.228 1.00 45.50 80 ALA A CA 1
ATOM 599 C C . ALA A 1 80 ? 29.439 -35.659 24.730 1.00 45.50 80 ALA A C 1
ATOM 601 O O . ALA A 1 80 ? 30.364 -35.954 25.478 1.00 45.50 80 ALA A O 1
ATOM 602 N N . GLY A 1 81 ? 28.289 -35.127 25.171 1.00 34.81 81 GLY A N 1
ATOM 603 C CA . GLY A 1 81 ? 27.908 -35.026 26.580 1.00 34.81 81 GLY A CA 1
ATOM 604 C C . GLY A 1 81 ? 26.820 -33.984 26.855 1.00 34.81 81 GLY A C 1
ATOM 605 O O . GLY A 1 81 ? 27.121 -32.859 27.225 1.00 34.81 81 GLY A O 1
ATOM 606 N N . ILE A 1 82 ? 25.550 -34.364 26.697 1.00 53.47 82 ILE A N 1
ATOM 607 C CA . ILE A 1 82 ? 24.417 -33.709 27.372 1.00 53.47 82 ILE A CA 1
ATOM 608 C C . ILE A 1 82 ? 24.474 -34.034 28.871 1.00 53.47 82 ILE A C 1
ATOM 610 O O . ILE A 1 82 ? 24.610 -35.207 29.216 1.00 53.47 82 ILE A O 1
ATOM 614 N N . ASN A 1 83 ? 24.383 -33.011 29.730 1.00 39.84 83 ASN A N 1
ATOM 615 C CA . ASN A 1 83 ? 23.554 -32.900 30.949 1.00 39.84 83 ASN A CA 1
ATOM 616 C C . ASN A 1 83 ? 24.054 -31.714 31.790 1.00 39.84 83 ASN A C 1
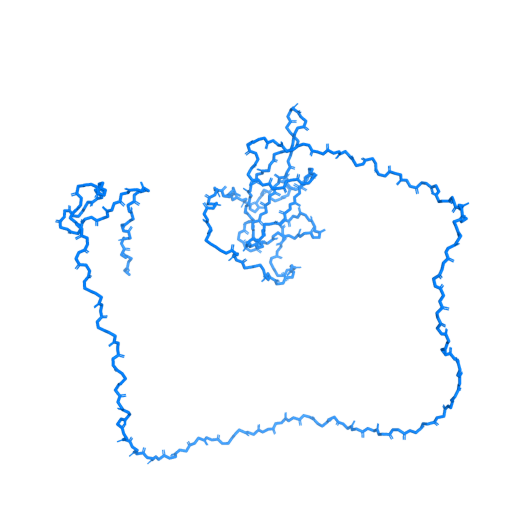ATOM 618 O O . ASN A 1 83 ? 25.247 -31.586 32.042 1.00 39.84 83 ASN A O 1
ATOM 622 N N . GLY A 1 84 ? 23.131 -30.814 32.132 1.00 42.81 84 GLY A N 1
ATOM 623 C CA . GLY A 1 84 ? 23.432 -29.424 32.458 1.00 42.81 84 GLY A CA 1
ATOM 624 C C . GLY A 1 84 ? 23.981 -29.121 33.846 1.00 42.81 84 GLY A C 1
ATOM 625 O O . GLY A 1 84 ? 23.958 -29.946 34.749 1.00 42.81 84 GLY A O 1
ATOM 626 N N . GLU A 1 85 ? 24.362 -27.858 34.003 1.00 41.22 85 GLU A N 1
ATOM 627 C CA . GLU A 1 85 ? 24.236 -27.112 35.247 1.00 41.22 85 GLU A CA 1
ATOM 628 C C . GLU A 1 85 ? 24.035 -25.637 34.885 1.00 41.22 85 GLU A C 1
ATOM 630 O O . GLU A 1 85 ? 24.794 -25.043 34.122 1.00 41.22 85 GLU A O 1
ATOM 635 N N . ILE A 1 86 ? 22.922 -25.096 35.368 1.00 54.62 86 ILE A N 1
ATOM 636 C CA . ILE A 1 86 ? 22.528 -23.697 35.270 1.00 54.62 86 ILE A CA 1
ATOM 637 C C . ILE A 1 86 ? 23.419 -22.917 36.234 1.00 54.62 86 ILE A C 1
ATOM 639 O O . ILE A 1 86 ? 23.276 -23.046 37.449 1.00 54.62 86 ILE A O 1
ATOM 643 N N . THR A 1 87 ? 24.303 -22.082 35.699 1.00 3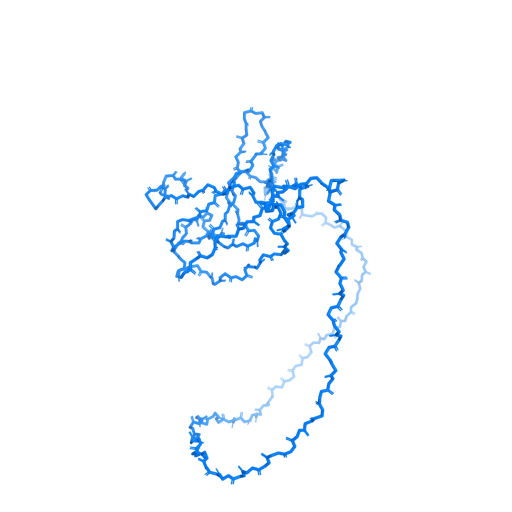1.89 87 THR A N 1
ATOM 644 C CA . THR A 1 87 ? 24.964 -21.012 36.449 1.00 31.89 87 THR A CA 1
ATOM 645 C C . THR A 1 87 ? 24.587 -19.679 35.830 1.00 31.89 87 THR A C 1
ATOM 647 O O . THR A 1 87 ? 24.999 -19.293 34.741 1.00 31.89 87 THR A O 1
ATOM 650 N N . THR A 1 88 ? 23.695 -19.025 36.559 1.00 48.78 88 THR A N 1
ATOM 651 C CA . THR A 1 88 ? 23.184 -17.679 36.374 1.00 48.78 88 THR A CA 1
ATOM 652 C C . THR A 1 88 ? 24.317 -16.662 36.430 1.00 48.78 88 THR A C 1
ATOM 654 O O . THR A 1 88 ? 24.805 -16.366 37.515 1.00 48.78 88 THR A O 1
ATOM 657 N N . GLU A 1 89 ? 24.666 -16.067 35.291 1.00 46.81 89 GLU A N 1
ATOM 658 C CA . GLU A 1 89 ? 25.377 -14.786 35.238 1.00 46.81 89 GLU A CA 1
ATOM 659 C C . GLU A 1 89 ? 24.738 -13.883 34.171 1.00 46.81 89 GLU A C 1
ATOM 661 O O . GLU A 1 89 ? 25.084 -13.877 32.996 1.00 46.81 89 GLU A O 1
ATOM 666 N N . SER A 1 90 ? 23.699 -13.184 34.629 1.00 53.56 90 SER A N 1
ATOM 667 C CA . SER A 1 90 ? 23.512 -11.734 34.510 1.00 53.56 90 SER A CA 1
ATOM 668 C C . SER A 1 90 ? 23.982 -11.052 33.217 1.00 53.56 90 SER A C 1
ATOM 670 O O . SER A 1 90 ? 25.083 -10.509 33.155 1.00 53.56 90 SER A O 1
ATOM 672 N N . ILE A 1 91 ? 23.071 -10.949 32.247 1.00 57.59 91 ILE A N 1
ATOM 673 C CA . ILE A 1 91 ? 23.081 -9.885 31.237 1.00 57.59 91 ILE A CA 1
ATOM 674 C C . ILE A 1 91 ? 21.913 -8.956 31.581 1.00 57.59 91 ILE A C 1
ATOM 676 O O . ILE A 1 91 ? 20.748 -9.327 31.448 1.00 57.59 91 ILE A O 1
ATOM 680 N N . THR A 1 92 ? 22.230 -7.779 32.111 1.00 41.12 92 THR A N 1
ATOM 681 C CA . THR A 1 92 ? 21.301 -6.653 32.266 1.00 41.12 92 THR A CA 1
ATOM 682 C C . THR A 1 92 ? 21.242 -5.824 30.981 1.00 41.12 92 THR A C 1
ATOM 684 O O . THR A 1 92 ? 22.264 -5.682 30.316 1.00 41.12 92 THR A O 1
ATOM 687 N N . GLU A 1 93 ? 20.052 -5.250 30.736 1.00 50.19 93 GLU A N 1
ATOM 688 C CA . GLU A 1 93 ? 19.702 -4.176 29.774 1.00 50.19 93 GLU A CA 1
ATOM 689 C C . GLU A 1 93 ? 19.562 -4.608 28.292 1.00 50.19 93 GLU A C 1
ATOM 691 O O . GLU A 1 93 ? 20.503 -5.094 27.686 1.00 50.19 93 GLU A O 1
ATOM 696 N N . GLU A 1 94 ? 18.417 -4.491 27.605 1.00 46.34 94 GLU A N 1
ATOM 697 C CA . GLU A 1 94 ? 17.157 -3.784 27.871 1.00 46.34 94 GLU A CA 1
ATOM 698 C C . GLU A 1 94 ? 15.957 -4.631 27.422 1.00 46.34 94 GLU A C 1
ATOM 700 O O . GLU A 1 94 ? 15.897 -5.139 26.301 1.00 46.34 94 GLU A O 1
ATOM 705 N N . ALA A 1 95 ? 14.975 -4.779 28.308 1.00 49.69 95 ALA A N 1
ATOM 706 C CA . ALA A 1 95 ? 13.695 -5.372 27.967 1.00 49.69 95 ALA A CA 1
ATOM 707 C C . ALA A 1 95 ? 12.916 -4.379 27.093 1.00 49.69 95 ALA A C 1
ATOM 709 O O . ALA A 1 95 ? 12.336 -3.419 27.604 1.00 49.69 95 ALA A O 1
ATOM 710 N N . SER A 1 96 ? 12.894 -4.621 25.777 1.00 50.19 96 SER A N 1
ATOM 711 C CA . SER A 1 96 ? 11.863 -4.068 24.899 1.00 50.19 96 SER A CA 1
ATOM 712 C C . SER A 1 96 ? 10.524 -4.467 25.506 1.00 50.19 96 SER A C 1
ATOM 714 O O . SER A 1 96 ? 10.159 -5.642 25.538 1.00 50.19 96 SER A O 1
ATOM 716 N N . THR A 1 97 ? 9.840 -3.499 26.106 1.00 44.00 97 THR A N 1
ATOM 717 C CA . THR A 1 97 ? 8.482 -3.703 26.590 1.00 44.00 97 THR A CA 1
ATOM 718 C C . THR A 1 97 ? 7.635 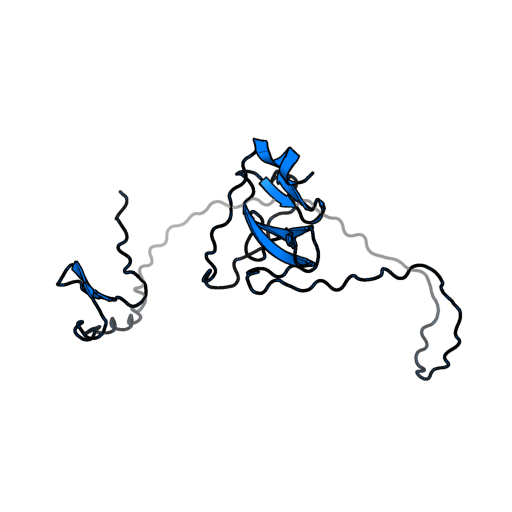-3.825 25.335 1.00 44.00 97 THR A C 1
ATOM 720 O O . THR A 1 97 ? 7.213 -2.816 24.776 1.00 44.00 97 THR A O 1
ATOM 723 N N . GLU A 1 98 ? 7.477 -5.044 24.822 1.00 64.94 98 GLU A N 1
ATOM 724 C CA . GLU A 1 98 ? 6.624 -5.300 23.669 1.00 64.94 98 GLU A CA 1
ATOM 725 C C . GLU A 1 98 ? 5.198 -4.899 24.060 1.00 64.94 98 GLU A C 1
ATOM 727 O O . GLU A 1 98 ? 4.497 -5.615 24.778 1.00 64.94 98 GLU A O 1
ATOM 732 N N . LYS A 1 99 ? 4.783 -3.691 23.652 1.00 75.12 99 LYS A N 1
ATOM 733 C CA . LYS A 1 99 ? 3.384 -3.268 23.707 1.00 75.12 99 LYS A CA 1
ATOM 734 C C . LYS A 1 99 ? 2.624 -4.278 22.854 1.00 75.12 99 LYS A C 1
ATOM 736 O O . LYS A 1 99 ? 2.778 -4.299 21.637 1.00 75.12 99 LYS A O 1
ATOM 741 N N . VAL A 1 100 ? 1.851 -5.142 23.508 1.00 83.38 100 VAL A N 1
ATOM 742 C CA . VAL A 1 100 ? 0.955 -6.069 22.820 1.00 83.38 100 VAL A CA 1
ATOM 743 C C . VAL A 1 100 ? -0.145 -5.232 22.186 1.00 83.38 100 VAL A C 1
ATOM 745 O O . VAL A 1 100 ? -0.916 -4.573 22.884 1.00 83.38 100 VAL A O 1
ATOM 748 N N . TRP A 1 101 ? -0.173 -5.223 20.861 1.00 86.50 101 TRP A N 1
ATOM 749 C CA . TRP A 1 101 ? -1.175 -4.511 20.090 1.00 86.50 101 TRP A CA 1
ATOM 750 C C . TRP A 1 101 ? -2.394 -5.402 19.862 1.00 86.50 101 TRP A C 1
ATOM 752 O O . TRP A 1 101 ? -2.264 -6.530 19.388 1.00 86.50 101 TRP A O 1
ATOM 762 N N . GLU A 1 102 ? -3.582 -4.898 20.185 1.00 88.88 102 GLU A N 1
ATOM 763 C CA . GLU A 1 102 ? -4.836 -5.570 19.843 1.00 88.88 102 GLU A CA 1
ATOM 764 C C . GLU A 1 102 ? -5.272 -5.149 18.434 1.00 88.88 102 GLU A C 1
ATOM 766 O O . GLU A 1 102 ? -5.231 -3.965 18.098 1.00 88.88 102 GLU A O 1
ATOM 771 N N . LEU A 1 103 ? -5.674 -6.106 17.593 1.00 90.88 103 LEU A N 1
ATOM 772 C CA . LEU A 1 103 ? -6.229 -5.806 16.273 1.00 90.88 103 LEU A CA 1
ATOM 773 C C . LEU A 1 103 ? -7.672 -5.325 16.395 1.00 90.88 103 LEU A C 1
ATOM 775 O O . LEU A 1 103 ? -8.456 -5.848 17.185 1.00 90.88 103 LEU A O 1
ATOM 779 N N . ASP A 1 104 ? -8.028 -4.347 15.573 1.00 89.25 104 ASP A N 1
ATOM 780 C CA . ASP A 1 104 ? -9.412 -3.934 15.419 1.00 89.25 104 ASP A CA 1
ATOM 781 C C . ASP A 1 104 ? -10.236 -5.017 14.704 1.00 89.25 104 ASP A C 1
ATOM 783 O O . ASP A 1 104 ? -9.766 -5.645 13.753 1.00 89.25 104 ASP A O 1
ATOM 787 N N . GLU A 1 105 ? -11.487 -5.204 15.131 1.00 85.81 105 GLU A N 1
ATOM 788 C CA . GLU A 1 105 ? -12.406 -6.212 14.577 1.00 85.81 105 GLU A CA 1
ATOM 789 C C . GLU A 1 105 ? -12.722 -5.967 13.088 1.00 85.81 105 GLU A C 1
ATOM 791 O O . GLU A 1 105 ? -13.108 -6.889 12.368 1.00 85.81 105 GLU A O 1
ATOM 796 N N . LEU A 1 106 ? -12.548 -4.733 12.597 1.00 83.50 106 LEU A N 1
ATOM 797 C CA . LEU A 1 106 ? -12.740 -4.368 11.193 1.00 83.50 106 LEU A CA 1
ATOM 798 C C . LEU A 1 106 ? -11.437 -4.417 10.383 1.00 83.50 106 LEU A C 1
ATOM 800 O O . LEU A 1 106 ? -11.467 -4.202 9.165 1.00 83.50 106 LEU A O 1
ATOM 804 N N . SER A 1 107 ? -10.292 -4.702 11.014 1.00 82.38 107 SER A N 1
ATOM 805 C CA . SER A 1 107 ? -9.015 -4.778 10.309 1.00 82.38 107 SER A CA 1
ATOM 806 C C . SER A 1 107 ? -8.983 -5.992 9.379 1.00 82.38 107 SER A C 1
ATOM 808 O O . SER A 1 107 ? -9.027 -7.148 9.797 1.00 82.38 107 SER A O 1
ATOM 810 N N . LEU A 1 108 ? -8.855 -5.735 8.076 1.00 83.12 108 LEU A N 1
ATOM 811 C CA . LEU A 1 108 ? -8.743 -6.789 7.061 1.00 83.12 108 LEU A CA 1
ATOM 812 C C . LEU A 1 108 ? -7.320 -7.352 6.916 1.00 83.12 108 LEU A C 1
ATOM 814 O O . LEU A 1 108 ? -7.136 -8.320 6.167 1.00 83.12 108 LEU A O 1
ATOM 818 N N . TYR A 1 109 ? -6.336 -6.750 7.593 1.00 85.38 109 TYR A N 1
ATOM 819 C CA . TYR A 1 109 ? -4.910 -7.025 7.412 1.00 85.38 109 TYR A CA 1
ATOM 820 C C . TYR A 1 109 ? -4.203 -7.309 8.747 1.00 85.38 109 TYR A C 1
ATOM 822 O O . TYR A 1 109 ? -4.560 -6.712 9.769 1.00 85.38 109 TYR A O 1
ATOM 830 N N . PRO A 1 110 ? -3.191 -8.197 8.745 1.00 83.75 110 PRO A N 1
ATOM 831 C CA . PRO A 1 110 ? -2.425 -8.535 9.938 1.00 83.75 110 PRO A CA 1
ATOM 832 C C . PRO A 1 110 ? -1.432 -7.414 10.277 1.00 83.75 110 PRO A C 1
ATOM 834 O O . PRO A 1 110 ? -0.369 -7.302 9.670 1.00 83.75 110 PRO A O 1
ATOM 837 N N . CYS A 1 111 ? -1.781 -6.581 11.255 1.00 90.44 111 CYS A N 1
ATOM 838 C CA . CYS A 1 111 ? -0.931 -5.501 11.753 1.00 90.44 111 CYS A CA 1
ATOM 839 C C . CYS A 1 111 ? -0.198 -5.915 13.038 1.00 90.44 111 CYS A C 1
ATOM 841 O O . CYS A 1 111 ? -0.849 -6.021 14.076 1.00 90.44 111 CYS A O 1
ATOM 843 N N . PRO A 1 112 ? 1.130 -6.136 13.009 1.00 90.38 112 PRO A N 1
ATOM 844 C CA . PRO A 1 112 ? 1.882 -6.463 14.220 1.00 90.38 112 PRO A CA 1
ATOM 845 C C . PRO A 1 112 ? 2.192 -5.222 15.069 1.00 90.38 112 PRO A C 1
ATOM 847 O O . PRO A 1 112 ? 2.212 -5.305 16.293 1.00 90.38 112 PRO A O 1
ATOM 850 N N . ALA A 1 113 ? 2.428 -4.076 14.429 1.00 92.50 113 ALA A N 1
ATOM 851 C CA . ALA A 1 113 ? 2.690 -2.791 15.067 1.00 92.50 113 ALA A CA 1
ATOM 852 C C . ALA A 1 113 ? 2.268 -1.641 14.121 1.00 92.50 113 ALA A C 1
ATOM 854 O O . ALA A 1 113 ? 1.919 -1.894 12.962 1.00 92.50 113 ALA A O 1
ATOM 855 N N . PRO A 1 114 ? 2.261 -0.377 14.579 1.00 93.12 114 PRO A N 1
ATOM 856 C CA . PRO A 1 114 ? 2.127 0.774 13.693 1.00 93.12 114 PRO A CA 1
ATOM 857 C C . PRO A 1 114 ? 3.291 0.827 12.698 1.00 93.12 114 PRO A C 1
ATOM 859 O O . PRO A 1 114 ? 4.447 0.720 13.103 1.00 93.12 114 PRO A O 1
ATOM 862 N N . GLY A 1 115 ? 2.998 1.015 11.411 1.00 94.00 115 GLY A N 1
ATOM 863 C CA . GLY A 1 115 ? 4.039 1.029 10.381 1.00 94.00 115 GLY A CA 1
ATOM 864 C C . GLY A 1 115 ? 3.550 0.675 8.981 1.00 94.00 115 GLY A C 1
ATOM 865 O O . GLY A 1 115 ? 2.349 0.714 8.693 1.00 94.00 115 GLY A O 1
ATOM 866 N N . TYR A 1 116 ? 4.501 0.336 8.110 1.00 95.06 116 TYR A N 1
ATOM 867 C CA . TYR A 1 116 ? 4.263 -0.042 6.718 1.00 95.06 116 TYR A CA 1
ATOM 868 C C . TYR A 1 116 ? 4.795 -1.440 6.448 1.00 95.06 116 TYR A C 1
ATOM 870 O O . TYR A 1 116 ? 5.928 -1.755 6.793 1.00 95.06 116 TYR A O 1
ATOM 878 N N . TYR A 1 117 ? 4.001 -2.259 5.769 1.00 94.19 117 TYR A N 1
ATOM 879 C CA . TYR A 1 117 ? 4.315 -3.670 5.598 1.00 94.19 117 TYR A CA 1
ATOM 880 C C . TYR A 1 117 ? 4.002 -4.164 4.184 1.00 94.19 117 TYR A C 1
ATOM 882 O O . TYR A 1 117 ? 3.040 -3.695 3.561 1.00 94.19 117 TYR A O 1
ATOM 890 N N . PRO A 1 118 ? 4.788 -5.121 3.667 1.00 93.19 118 PRO A N 1
ATOM 891 C CA . PRO A 1 118 ? 4.666 -5.601 2.298 1.00 93.19 118 PRO A CA 1
ATOM 892 C C . PRO A 1 118 ? 3.372 -6.379 2.098 1.00 93.19 118 PRO A C 1
ATOM 894 O O . PRO A 1 118 ? 2.977 -7.169 2.947 1.00 93.19 118 PRO A O 1
ATOM 897 N N . TYR A 1 119 ? 2.742 -6.227 0.936 1.00 91.81 119 TYR A N 1
ATOM 898 C CA . TYR A 1 119 ? 1.652 -7.119 0.566 1.00 91.81 119 TYR A CA 1
ATOM 899 C C . TYR A 1 119 ? 2.200 -8.454 0.054 1.00 91.81 119 TYR A C 1
ATOM 901 O O . TYR A 1 119 ? 3.173 -8.495 -0.694 1.00 91.81 119 TYR A O 1
ATOM 909 N N . GLU A 1 120 ? 1.567 -9.559 0.430 1.00 88.56 120 GLU A N 1
ATOM 910 C CA . GLU A 1 120 ? 2.083 -10.905 0.177 1.00 88.56 120 GLU A CA 1
ATOM 911 C C . GLU A 1 120 ? 1.993 -11.287 -1.304 1.00 88.56 120 GLU A C 1
ATOM 913 O O . GLU A 1 120 ? 2.848 -12.003 -1.818 1.00 88.56 120 GLU A O 1
ATOM 918 N N . SER A 1 121 ? 0.980 -10.785 -2.016 1.00 87.94 121 SER A N 1
ATOM 919 C CA . SER A 1 121 ? 0.714 -11.199 -3.400 1.00 87.94 121 SER A CA 1
ATOM 920 C C . SER A 1 121 ? 1.473 -10.400 -4.461 1.00 87.94 121 SER A C 1
ATOM 922 O O . SER A 1 121 ? 1.552 -10.856 -5.600 1.00 87.94 121 SER A O 1
ATOM 924 N N . ASP A 1 122 ? 1.983 -9.206 -4.140 1.00 90.75 122 ASP A N 1
ATOM 925 C CA . ASP A 1 122 ? 2.736 -8.371 -5.080 1.00 90.75 122 ASP A CA 1
ATOM 926 C C . ASP A 1 122 ? 3.576 -7.304 -4.368 1.00 90.75 122 ASP A C 1
ATOM 928 O O . ASP A 1 122 ? 3.250 -6.869 -3.271 1.00 90.75 122 ASP A O 1
ATOM 932 N N . CYS A 1 123 ? 4.644 -6.844 -5.021 1.00 93.06 123 CYS A N 1
ATOM 933 C CA . CYS A 1 123 ? 5.564 -5.857 -4.448 1.00 93.06 123 CYS A CA 1
ATOM 934 C C . CYS A 1 123 ? 5.132 -4.398 -4.662 1.00 93.06 123 CYS A C 1
ATOM 936 O O . CYS A 1 123 ? 5.863 -3.489 -4.285 1.00 93.06 123 CYS A O 1
ATOM 938 N N . VAL A 1 124 ? 3.987 -4.141 -5.301 1.00 93.81 124 VAL A N 1
ATOM 939 C CA . VAL A 1 124 ? 3.513 -2.771 -5.574 1.00 93.81 124 VAL A CA 1
ATOM 940 C C . VAL A 1 124 ? 2.542 -2.317 -4.485 1.00 93.81 124 VAL A C 1
ATOM 942 O O . VAL A 1 124 ? 2.415 -1.123 -4.210 1.00 93.81 124 VAL A O 1
ATOM 945 N N . ARG A 1 125 ? 1.830 -3.257 -3.867 1.00 93.69 125 ARG A N 1
ATOM 946 C CA . ARG A 1 125 ? 0.915 -3.011 -2.760 1.00 93.69 125 ARG A CA 1
ATOM 947 C C . ARG A 1 125 ? 1.613 -3.191 -1.419 1.00 93.69 125 ARG A C 1
ATOM 949 O O . ARG A 1 125 ? 2.567 -3.947 -1.273 1.00 93.69 125 ARG A O 1
ATOM 956 N N . PHE A 1 126 ? 1.086 -2.490 -0.430 1.00 94.12 126 PHE A N 1
ATOM 957 C CA . PHE A 1 126 ? 1.523 -2.566 0.957 1.00 94.12 126 PHE A CA 1
ATOM 958 C C . PHE A 1 126 ? 0.344 -2.206 1.863 1.00 94.12 126 PHE A C 1
ATOM 960 O O . PHE A 1 126 ? -0.654 -1.641 1.397 1.00 94.12 126 PHE A O 1
ATOM 967 N N . TYR A 1 127 ? 0.434 -2.530 3.146 1.00 93.88 127 TYR A N 1
ATOM 968 C CA . TYR A 1 127 ? -0.538 -2.095 4.141 1.00 93.88 127 TYR A CA 1
ATOM 969 C C . TYR A 1 127 ? 0.107 -1.137 5.142 1.00 93.88 127 TYR A C 1
ATOM 971 O O . TYR A 1 127 ? 1.248 -1.323 5.558 1.00 93.88 127 TYR A O 1
ATOM 979 N N . LYS A 1 128 ? -0.624 -0.072 5.483 1.00 94.12 128 LYS A N 1
ATOM 980 C CA . LYS A 1 128 ? -0.276 0.859 6.556 1.00 94.12 128 LYS A CA 1
ATOM 981 C C . LYS A 1 128 ? -1.106 0.497 7.774 1.00 94.12 128 LYS A C 1
ATOM 983 O O . LYS A 1 128 ? -2.334 0.492 7.688 1.00 94.12 128 LYS A O 1
ATOM 988 N N . CYS A 1 129 ? -0.433 0.224 8.876 1.00 94.38 129 CYS A N 1
ATOM 989 C CA . CYS A 1 129 ? -1.041 -0.042 10.165 1.00 94.38 129 CYS A CA 1
ATOM 990 C C . CYS A 1 129 ? -0.994 1.220 11.013 1.00 94.38 129 CYS A C 1
ATOM 992 O O . CYS A 1 129 ? 0.068 1.827 11.173 1.00 94.38 129 CYS A O 1
ATOM 994 N N . VAL A 1 130 ? -2.146 1.619 11.541 1.00 93.12 130 VAL A N 1
ATOM 995 C CA . VAL A 1 130 ? -2.288 2.793 12.404 1.00 93.12 130 VAL A CA 1
ATOM 996 C C . VAL A 1 130 ? -3.026 2.414 13.682 1.00 93.12 130 VAL A C 1
ATOM 998 O O . VAL A 1 130 ? -3.898 1.544 13.665 1.00 93.12 130 VAL A O 1
ATOM 1001 N N . GLU A 1 131 ? -2.658 3.064 14.784 1.00 93.88 131 GLU A N 1
ATOM 1002 C CA . GLU A 1 131 ? -3.399 2.992 16.043 1.00 93.88 131 GLU A CA 1
ATOM 1003 C C . GLU A 1 131 ? -4.679 3.827 15.915 1.00 93.88 131 GLU A C 1
ATOM 1005 O O . GLU A 1 131 ? -4.645 4.971 15.459 1.00 93.88 131 GLU A O 1
ATOM 1010 N N . THR A 1 132 ? -5.811 3.229 16.268 1.00 90.69 132 THR A N 1
ATOM 1011 C CA . THR A 1 132 ? -7.109 3.894 16.366 1.00 90.69 132 THR A CA 1
ATOM 1012 C C . THR A 1 132 ? -7.219 4.634 17.698 1.00 90.69 132 THR A C 1
ATOM 1014 O O . THR A 1 132 ? -6.464 4.373 18.634 1.00 90.69 132 THR A O 1
ATOM 1017 N N . ASP A 1 133 ? -8.208 5.520 17.832 1.00 89.06 133 ASP A N 1
ATOM 1018 C CA . ASP A 1 133 ? -8.477 6.232 19.092 1.00 89.06 133 ASP A CA 1
ATOM 1019 C C . ASP A 1 133 ? -8.797 5.288 20.272 1.00 89.06 133 ASP A C 1
ATOM 1021 O O . ASP A 1 133 ? -8.678 5.667 21.436 1.00 89.06 133 ASP A O 1
ATOM 1025 N N . GLU A 1 134 ? -9.180 4.043 19.976 1.00 88.50 134 GLU A N 1
ATOM 1026 C CA . GLU A 1 134 ? -9.473 2.983 20.947 1.00 88.50 134 GLU A CA 1
ATOM 1027 C C . GLU A 1 134 ? -8.219 2.202 21.386 1.00 88.50 134 GLU A C 1
ATOM 1029 O O . GLU A 1 134 ? -8.319 1.281 22.195 1.00 88.50 134 GLU A O 1
ATOM 1034 N N . GLY A 1 135 ? -7.037 2.552 20.865 1.00 87.62 135 GLY A N 1
ATOM 1035 C CA . GLY A 1 135 ? -5.776 1.863 21.155 1.00 87.62 135 GLY A CA 1
ATOM 1036 C C . GLY A 1 135 ? -5.604 0.533 20.414 1.00 87.62 135 GLY A C 1
ATOM 1037 O O . GLY A 1 135 ? -4.730 -0.260 20.772 1.00 87.62 135 GLY A O 1
ATOM 1038 N N . LYS A 1 136 ? -6.430 0.275 19.391 1.00 91.38 136 LYS A N 1
ATOM 1039 C CA . LYS A 1 136 ? -6.350 -0.915 18.531 1.00 91.38 136 LYS A CA 1
ATOM 1040 C C . LYS A 1 136 ? -5.595 -0.613 17.245 1.00 91.38 136 LYS A C 1
ATOM 1042 O O . LYS A 1 136 ? -5.479 0.540 16.846 1.00 91.38 136 LYS A O 1
ATOM 1047 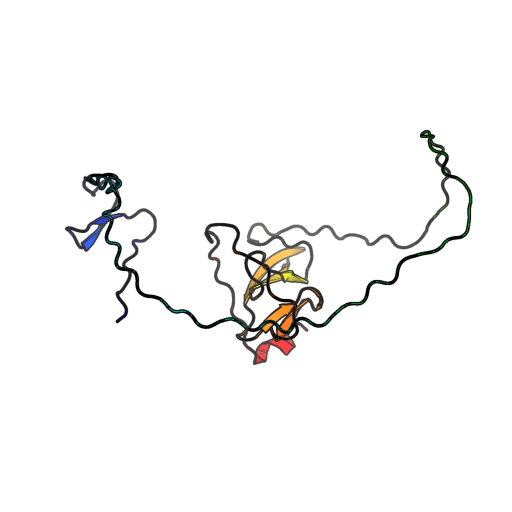N N . LEU A 1 137 ? -5.105 -1.638 16.559 1.00 93.38 137 LEU A N 1
ATOM 1048 C CA . LEU A 1 137 ? -4.484 -1.492 15.246 1.00 93.38 137 LEU A CA 1
ATOM 1049 C C . LEU A 1 137 ? -5.468 -1.781 14.124 1.00 93.38 137 LEU A C 1
ATOM 1051 O O . LEU A 1 137 ? -6.100 -2.836 14.083 1.00 93.38 137 LEU A O 1
ATOM 1055 N N . THR A 1 138 ? -5.511 -0.874 13.155 1.00 92.19 138 THR A N 1
ATOM 1056 C CA . THR A 1 138 ? -6.229 -1.075 11.900 1.00 92.19 138 THR A CA 1
ATOM 1057 C C . THR A 1 138 ? -5.289 -0.932 10.712 1.00 92.19 138 THR A C 1
ATOM 1059 O O . THR A 1 138 ? -4.417 -0.058 10.678 1.00 92.19 138 THR A O 1
ATOM 1062 N N . GLY A 1 139 ? -5.441 -1.832 9.742 1.00 91.88 139 GLY A N 1
ATOM 1063 C CA . GLY A 1 139 ? -4.657 -1.852 8.516 1.00 91.88 139 GLY A CA 1
ATOM 1064 C C . GLY A 1 139 ? -5.444 -1.314 7.329 1.00 91.88 139 GLY A C 1
ATOM 1065 O O . GLY A 1 139 ? -6.581 -1.718 7.086 1.00 91.88 139 GLY A O 1
ATOM 1066 N N . GLN A 1 140 ? -4.808 -0.476 6.515 1.00 91.38 140 GLN A N 1
ATOM 1067 C CA . GLN A 1 140 ? -5.352 -0.042 5.232 1.00 91.38 140 GLN A CA 1
ATOM 1068 C C . GLN A 1 140 ? -4.374 -0.368 4.104 1.00 91.38 140 GLN A C 1
ATOM 1070 O O . GLN A 1 140 ? -3.180 -0.090 4.195 1.00 91.38 140 GLN A O 1
ATOM 1075 N N . ARG A 1 141 ? -4.887 -0.947 3.012 1.00 92.44 141 ARG A N 1
ATOM 1076 C CA . ARG A 1 141 ? -4.080 -1.297 1.837 1.00 92.44 141 ARG A CA 1
ATOM 1077 C C . ARG A 1 141 ? -3.935 -0.132 0.871 1.00 92.44 141 ARG A C 1
ATOM 1079 O O . ARG A 1 141 ? -4.927 0.460 0.438 1.00 92.44 141 ARG A O 1
ATOM 1086 N N . TYR A 1 142 ? -2.699 0.089 0.453 1.00 94.12 142 TYR A N 1
ATOM 1087 C CA . TYR A 1 142 ? -2.296 1.085 -0.523 1.00 94.12 142 TYR A CA 1
ATOM 1088 C C . TYR A 1 142 ? -1.555 0.429 -1.686 1.00 94.12 142 TYR A C 1
ATOM 1090 O O . TYR A 1 142 ? -1.129 -0.726 -1.620 1.00 94.12 142 TYR A O 1
ATOM 1098 N N . LYS A 1 143 ? -1.423 1.173 -2.779 1.00 95.06 143 LYS A N 1
ATOM 1099 C CA . LYS A 1 143 ? -0.658 0.781 -3.958 1.00 95.06 143 LYS A CA 1
ATOM 1100 C C . LYS A 1 143 ? 0.300 1.904 -4.338 1.00 95.06 143 LYS A C 1
ATOM 1102 O O . LYS A 1 143 ? -0.135 3.041 -4.524 1.00 95.06 143 LYS A O 1
ATOM 1107 N N . CYS A 1 144 ? 1.580 1.573 -4.485 1.00 95.62 144 CYS A N 1
ATOM 1108 C CA . CYS A 1 144 ? 2.595 2.496 -4.973 1.00 95.62 144 CYS A CA 1
ATOM 1109 C C . CYS A 1 144 ? 2.256 2.997 -6.392 1.00 95.62 144 CYS A C 1
ATOM 1111 O O . CYS A 1 144 ? 1.600 2.289 -7.172 1.00 95.62 144 CYS A O 1
ATOM 1113 N N . PRO A 1 145 ? 2.657 4.231 -6.745 1.00 95.81 145 PRO A N 1
ATOM 1114 C CA . PRO A 1 145 ? 2.492 4.758 -8.095 1.00 95.81 145 PRO A CA 1
ATOM 1115 C C . PRO A 1 145 ? 3.305 3.952 -9.118 1.00 95.81 145 PRO A C 1
ATOM 1117 O O . PRO A 1 145 ? 4.222 3.210 -8.772 1.00 95.81 145 PRO A O 1
ATOM 1120 N N . GLY A 1 146 ? 2.967 4.096 -10.401 1.00 94.44 146 GLY A N 1
ATOM 1121 C CA . GLY A 1 146 ? 3.668 3.396 -11.482 1.00 94.44 146 GLY A CA 1
ATOM 1122 C C . GLY A 1 146 ? 5.173 3.686 -11.481 1.00 94.44 146 GLY A C 1
ATOM 1123 O O . GLY A 1 146 ? 5.579 4.834 -11.325 1.00 94.44 146 GLY A O 1
ATOM 1124 N N . GLY A 1 147 ? 5.987 2.639 -11.641 1.00 93.50 147 GLY A N 1
ATOM 1125 C CA . GLY A 1 147 ? 7.450 2.718 -11.556 1.00 93.50 147 GLY A CA 1
ATOM 1126 C C . GLY A 1 147 ? 8.010 2.565 -10.138 1.00 93.50 147 GLY A C 1
ATOM 1127 O O . GLY A 1 147 ? 9.216 2.387 -9.986 1.00 93.50 147 GLY A O 1
ATOM 1128 N N . PHE A 1 148 ? 7.160 2.543 -9.107 1.00 95.06 148 PHE A N 1
ATOM 1129 C CA . PHE A 1 148 ? 7.566 2.352 -7.717 1.00 95.06 148 PHE A CA 1
ATOM 1130 C C . PHE A 1 148 ? 7.063 1.018 -7.170 1.00 95.06 148 PHE A C 1
ATOM 1132 O O . PHE A 1 148 ? 5.940 0.595 -7.446 1.00 95.06 148 PHE A O 1
ATOM 1139 N N . SER A 1 149 ? 7.891 0.396 -6.343 1.00 95.44 149 SER A N 1
ATOM 1140 C CA . SER A 1 149 ? 7.583 -0.817 -5.594 1.00 95.44 149 SER A CA 1
ATOM 1141 C C . SER A 1 149 ? 7.843 -0.562 -4.112 1.00 95.44 149 SER A C 1
ATOM 1143 O O . SER A 1 149 ? 8.674 0.271 -3.749 1.00 95.44 149 SER A O 1
ATOM 1145 N N . PHE A 1 150 ? 7.103 -1.235 -3.241 1.00 95.62 150 PHE A N 1
ATOM 1146 C CA . PHE A 1 150 ? 7.302 -1.131 -1.806 1.00 95.62 150 PHE A CA 1
ATOM 1147 C C . PHE A 1 150 ? 8.622 -1.804 -1.413 1.00 95.62 150 PHE A C 1
ATOM 1149 O O . PHE A 1 150 ? 8.856 -2.970 -1.732 1.00 95.62 150 PHE A O 1
ATOM 1156 N N . SER A 1 151 ? 9.488 -1.054 -0.736 1.00 94.75 151 SER A N 1
ATOM 1157 C CA . SER A 1 151 ? 10.750 -1.536 -0.183 1.00 94.75 151 SER A CA 1
ATOM 1158 C C . SER A 1 151 ? 10.567 -1.798 1.306 1.00 94.75 151 SER A C 1
ATOM 1160 O O . SER A 1 151 ? 10.321 -0.861 2.059 1.00 94.75 151 SER A O 1
ATOM 1162 N N . GLU A 1 152 ? 10.714 -3.055 1.724 1.00 91.75 152 GLU A N 1
ATOM 1163 C CA . GLU A 1 152 ? 10.661 -3.459 3.139 1.00 91.75 152 GLU A CA 1
ATOM 1164 C C . GLU A 1 152 ? 11.807 -2.867 3.957 1.00 91.75 152 GLU A C 1
ATOM 1166 O O . GLU A 1 152 ? 11.592 -2.436 5.079 1.00 91.75 152 GLU A O 1
ATOM 1171 N N . GLU A 1 153 ? 13.006 -2.771 3.377 1.00 91.75 153 GLU A N 1
ATOM 1172 C CA . GLU A 1 153 ? 14.175 -2.178 4.040 1.00 91.75 153 GLU A CA 1
ATOM 1173 C C . GLU A 1 153 ? 13.954 -0.701 4.392 1.00 91.75 153 GLU A C 1
ATOM 1175 O O . GLU A 1 153 ? 14.455 -0.202 5.396 1.00 91.75 153 GLU A O 1
ATOM 1180 N N . ARG A 1 154 ? 13.217 0.015 3.538 1.00 92.38 154 ARG A N 1
ATOM 1181 C CA . ARG A 1 154 ? 12.992 1.458 3.670 1.00 92.38 154 ARG A CA 1
ATOM 1182 C C . ARG A 1 154 ? 11.590 1.805 4.164 1.00 92.38 154 ARG A C 1
ATOM 1184 O O . ARG A 1 154 ? 11.291 2.992 4.280 1.00 92.38 154 ARG A O 1
ATOM 1191 N N . GLU A 1 155 ? 10.740 0.794 4.329 1.00 93.81 155 GLU A N 1
ATOM 1192 C CA . GLU A 1 155 ? 9.321 0.888 4.681 1.00 93.81 155 GLU A CA 1
ATOM 1193 C C . GLU A 1 155 ? 8.539 1.906 3.826 1.00 93.81 155 GLU A C 1
ATOM 1195 O O . GLU A 1 155 ? 7.620 2.579 4.293 1.00 93.81 155 GLU A O 1
ATOM 1200 N N . LYS A 1 156 ? 8.908 2.047 2.543 1.00 94.94 156 LYS A N 1
ATOM 1201 C CA . LYS A 1 156 ? 8.327 3.050 1.634 1.00 94.94 156 LYS A CA 1
ATOM 1202 C C . LYS A 1 156 ? 8.336 2.631 0.173 1.00 94.94 156 LYS A C 1
ATOM 1204 O O . LYS A 1 156 ? 9.087 1.747 -0.238 1.00 94.94 156 LYS A O 1
ATOM 1209 N N . CYS A 1 157 ? 7.536 3.317 -0.640 1.00 95.31 157 CYS A N 1
ATOM 1210 C CA . CYS A 1 157 ? 7.616 3.182 -2.093 1.00 95.31 157 CYS A CA 1
ATOM 1211 C C . CYS A 1 157 ? 8.961 3.723 -2.605 1.00 95.31 157 CYS A C 1
ATOM 1213 O O . CYS A 1 157 ? 9.309 4.882 -2.370 1.00 95.31 157 CYS A O 1
ATOM 1215 N N . TRP A 1 158 ? 9.690 2.892 -3.341 1.00 95.50 158 TRP A N 1
ATOM 1216 C CA . TRP A 1 158 ? 10.995 3.197 -3.920 1.00 95.50 158 TRP A CA 1
ATOM 1217 C C . TRP A 1 158 ? 11.008 2.833 -5.414 1.00 95.50 158 TRP A C 1
ATOM 1219 O O . TRP A 1 158 ? 10.212 1.981 -5.826 1.00 95.50 158 TRP A O 1
ATOM 1229 N N . PRO A 1 159 ? 11.839 3.474 -6.258 1.00 95.44 159 PRO A N 1
ATOM 1230 C CA . PRO A 1 159 ? 11.938 3.119 -7.670 1.00 95.44 159 PRO A CA 1
ATOM 1231 C C . PRO A 1 159 ? 12.184 1.622 -7.875 1.00 95.44 159 PRO A C 1
ATOM 1233 O O . PRO A 1 159 ? 13.030 1.020 -7.215 1.00 95.44 159 PRO A O 1
ATOM 1236 N N . THR A 1 160 ? 11.444 1.020 -8.808 1.00 93.50 160 THR A N 1
ATOM 1237 C CA . THR A 1 160 ? 11.474 -0.437 -9.045 1.00 93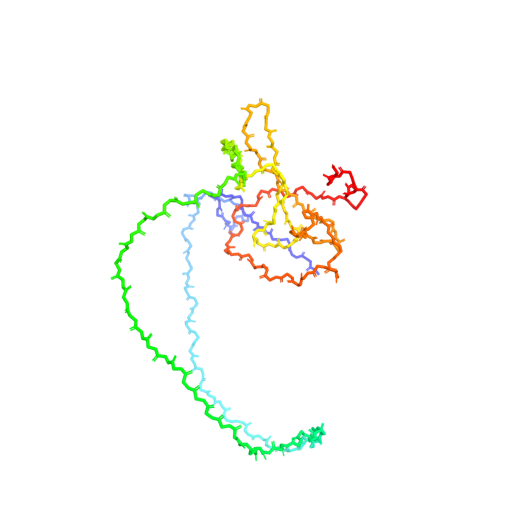.50 160 THR A CA 1
ATOM 1238 C C . THR A 1 160 ? 12.853 -0.925 -9.511 1.00 93.50 160 THR A C 1
ATOM 1240 O O . THR A 1 160 ? 13.204 -2.074 -9.286 1.00 93.50 160 THR A O 1
ATOM 1243 N N . GLU A 1 161 ? 13.650 -0.044 -10.118 1.00 93.00 161 GLU A N 1
ATOM 1244 C CA . GLU A 1 161 ? 15.020 -0.325 -10.574 1.00 93.00 161 GLU A CA 1
ATOM 1245 C C . GLU A 1 161 ? 16.029 -0.446 -9.422 1.00 93.00 161 GLU A C 1
ATOM 1247 O O . GLU A 1 161 ? 17.084 -1.054 -9.584 1.00 93.00 161 GLU A O 1
ATOM 1252 N N . GLU A 1 162 ? 15.710 0.131 -8.262 1.00 94.12 162 GLU A N 1
ATOM 1253 C CA . GLU A 1 162 ? 16.587 0.173 -7.090 1.00 94.12 162 GLU A CA 1
ATOM 1254 C C . GLU A 1 162 ? 16.188 -0.831 -6.001 1.00 94.12 162 GLU A C 1
ATOM 1256 O O . GLU A 1 162 ? 16.919 -1.009 -5.027 1.00 94.12 162 GLU A O 1
ATOM 1261 N N . VAL A 1 163 ? 15.027 -1.478 -6.134 1.00 93.25 163 VAL A N 1
ATOM 1262 C CA . VAL A 1 163 ? 14.615 -2.561 -5.235 1.00 93.25 163 VAL A CA 1
ATOM 1263 C C . VAL A 1 163 ? 14.946 -3.925 -5.845 1.00 93.25 163 VAL A C 1
ATOM 1265 O O . VAL A 1 163 ? 15.010 -4.058 -7.070 1.00 93.25 163 VAL A O 1
ATOM 1268 N N . PRO A 1 164 ? 15.122 -4.970 -5.018 1.00 91.00 164 PRO A N 1
ATOM 1269 C CA . PRO A 1 164 ? 15.281 -6.330 -5.513 1.00 91.00 164 PRO A CA 1
ATOM 1270 C C . PRO A 1 164 ? 14.114 -6.763 -6.418 1.00 91.00 164 PRO A C 1
ATOM 1272 O O . PRO A 1 164 ? 12.976 -6.326 -6.214 1.00 91.00 164 PRO A O 1
ATOM 1275 N N . PRO A 1 165 ? 14.361 -7.655 -7.397 1.00 89.88 165 PRO A N 1
ATOM 1276 C CA . PRO A 1 165 ? 13.313 -8.148 -8.280 1.00 89.88 165 PRO A CA 1
ATOM 1277 C C . PRO A 1 165 ? 12.193 -8.814 -7.476 1.00 89.88 165 PRO A C 1
ATOM 1279 O O . PRO A 1 165 ? 12.444 -9.606 -6.564 1.00 89.88 165 PRO A O 1
ATOM 1282 N N . CYS A 1 166 ? 10.948 -8.502 -7.836 1.00 90.75 166 CYS A N 1
ATOM 1283 C CA . CYS A 1 166 ? 9.781 -9.028 -7.142 1.00 90.75 166 CYS A CA 1
ATOM 1284 C C . CYS A 1 166 ? 9.642 -10.539 -7.370 1.00 90.75 166 CYS A C 1
ATOM 1286 O O . CYS A 1 166 ? 9.460 -10.984 -8.501 1.00 90.75 166 CYS A O 1
ATOM 1288 N N . GLN A 1 167 ? 9.689 -11.314 -6.286 1.00 90.94 167 GLN A N 1
ATOM 1289 C CA . GLN A 1 167 ? 9.487 -12.771 -6.302 1.00 90.94 167 GLN A CA 1
ATOM 1290 C C . GLN A 1 167 ? 8.104 -13.177 -5.774 1.00 90.94 167 GLN A C 1
ATOM 1292 O O . GLN A 1 167 ? 7.800 -14.361 -5.667 1.00 90.94 167 GLN A O 1
ATOM 1297 N N . ARG A 1 168 ? 7.259 -12.195 -5.436 1.00 89.00 168 ARG A N 1
ATOM 1298 C CA . ARG A 1 168 ? 5.914 -12.432 -4.914 1.00 89.00 168 ARG A CA 1
ATOM 1299 C C . ARG A 1 168 ? 4.982 -12.837 -6.040 1.00 89.00 168 ARG A C 1
ATOM 1301 O O . ARG A 1 168 ? 4.862 -12.139 -7.047 1.00 89.00 168 ARG A O 1
ATOM 1308 N N . VAL A 1 169 ? 4.320 -13.963 -5.838 1.00 82.50 169 VAL A N 1
ATOM 1309 C CA . VAL A 1 169 ? 3.298 -14.499 -6.728 1.00 82.50 169 VAL A CA 1
ATOM 1310 C C . VAL A 1 169 ? 1.983 -14.527 -5.955 1.00 82.50 169 VAL A C 1
ATOM 1312 O O . VAL A 1 169 ? 1.987 -14.828 -4.762 1.00 82.50 169 VAL A O 1
ATOM 1315 N N . PRO A 1 170 ? 0.849 -14.210 -6.595 1.00 78.75 170 PRO A N 1
ATOM 1316 C CA . PRO A 1 170 ? -0.443 -14.301 -5.940 1.00 78.75 170 PRO A CA 1
ATOM 1317 C C . PRO A 1 170 ? -0.748 -15.759 -5.584 1.00 78.75 170 PRO A C 1
ATOM 1319 O O . PRO A 1 170 ? -1.051 -16.576 -6.454 1.00 78.75 170 PRO A O 1
ATOM 1322 N N . GLU A 1 171 ? -0.664 -16.084 -4.295 1.00 63.62 171 GLU A N 1
ATOM 1323 C CA . GLU A 1 171 ? -1.018 -17.401 -3.774 1.00 63.62 171 GLU A CA 1
ATOM 1324 C C . GLU A 1 171 ? -2.545 -17.543 -3.710 1.00 63.62 171 GLU A C 1
ATOM 1326 O O . GLU A 1 171 ? -3.198 -17.241 -2.712 1.00 63.62 171 GLU A O 1
ATOM 1331 N N . GLY A 1 172 ? -3.129 -17.988 -4.824 1.00 66.00 172 GLY A N 1
ATOM 1332 C CA . GLY A 1 172 ? -4.533 -18.386 -4.912 1.00 66.00 172 GLY A CA 1
ATOM 1333 C C . GLY A 1 172 ? -5.483 -17.339 -5.508 1.00 66.00 172 GLY A C 1
ATOM 1334 O O . GLY A 1 172 ? -5.065 -16.285 -5.996 1.00 66.00 172 GLY A O 1
ATOM 1335 N N . PRO A 1 173 ? -6.795 -17.644 -5.539 1.00 57.75 173 PRO A N 1
ATOM 1336 C CA . PRO A 1 173 ? -7.789 -16.724 -6.068 1.00 57.75 173 PRO A CA 1
ATOM 1337 C C . PRO A 1 173 ? -7.851 -15.477 -5.177 1.00 57.75 173 PRO A C 1
ATOM 1339 O O . PRO A 1 173 ? -8.065 -15.575 -3.969 1.00 57.75 173 PRO A O 1
ATOM 1342 N N . ILE A 1 174 ? -7.675 -14.294 -5.776 1.00 58.97 174 ILE A N 1
ATOM 1343 C CA . ILE A 1 174 ? -7.754 -12.975 -5.124 1.00 58.97 174 ILE A CA 1
ATOM 1344 C C . ILE A 1 174 ? -9.219 -12.705 -4.702 1.00 58.97 174 ILE A C 1
ATOM 1346 O O . ILE A 1 174 ? -9.889 -11.840 -5.256 1.00 58.97 174 ILE A O 1
ATOM 1350 N N . ILE A 1 175 ? -9.771 -13.471 -3.756 1.00 52.75 175 ILE A N 1
ATOM 1351 C CA . ILE A 1 175 ? -11.158 -13.306 -3.282 1.00 52.75 175 ILE A CA 1
ATOM 1352 C C . ILE A 1 175 ? -11.264 -12.076 -2.360 1.00 52.75 175 ILE A C 1
ATOM 1354 O O . ILE A 1 175 ? -12.309 -11.437 -2.278 1.00 52.75 175 ILE A O 1
ATOM 1358 N N . ARG A 1 176 ? -10.159 -11.657 -1.723 1.00 59.03 176 ARG A N 1
ATOM 1359 C CA . ARG A 1 176 ? -10.075 -10.397 -0.961 1.00 59.03 176 ARG A CA 1
ATOM 1360 C C . ARG A 1 176 ? -9.710 -9.225 -1.876 1.00 59.03 176 ARG A C 1
ATOM 1362 O O . ARG A 1 176 ? -8.671 -8.573 -1.724 1.00 59.03 176 ARG A O 1
ATOM 1369 N N . SER A 1 177 ? -10.578 -8.928 -2.840 1.00 60.69 177 SER A N 1
ATOM 1370 C CA . SER A 1 177 ? -10.470 -7.747 -3.705 1.00 60.69 177 SER A CA 1
ATOM 1371 C C . SER A 1 177 ? -10.866 -6.456 -2.971 1.00 60.69 177 SER A C 1
ATOM 1373 O O . SER A 1 177 ? -11.599 -5.629 -3.510 1.00 60.69 177 SER A O 1
ATOM 1375 N N . ALA A 1 178 ? -10.412 -6.266 -1.728 1.00 68.56 178 ALA A N 1
ATOM 1376 C CA . ALA A 1 178 ? -10.558 -4.978 -1.064 1.00 68.56 178 ALA A CA 1
ATOM 1377 C C . ALA A 1 178 ? -9.870 -3.904 -1.934 1.00 68.56 178 ALA A C 1
ATOM 1379 O O . ALA A 1 178 ? -8.756 -4.118 -2.412 1.00 68.56 178 ALA A O 1
ATOM 1380 N N . PRO A 1 179 ? -10.488 -2.764 -2.230 1.00 76.31 179 PRO A N 1
ATOM 1381 C CA . PRO A 1 179 ? -9.827 -1.755 -3.047 1.00 76.31 179 PRO A CA 1
ATOM 1382 C C . PRO A 1 179 ? -8.521 -1.306 -2.369 1.00 76.31 179 PRO A C 1
ATOM 1384 O O . PRO A 1 179 ? -8.491 -1.024 -1.173 1.00 76.31 179 PRO A O 1
ATOM 1387 N N . ALA A 1 180 ? -7.421 -1.296 -3.125 1.00 87.00 180 ALA A N 1
ATOM 1388 C CA . ALA A 1 180 ? -6.174 -0.679 -2.684 1.00 87.00 180 ALA A CA 1
ATOM 1389 C C . ALA A 1 180 ? -6.223 0.808 -3.041 1.00 87.00 180 ALA A C 1
ATOM 1391 O O . ALA A 1 180 ? -6.528 1.153 -4.185 1.00 87.00 180 ALA A O 1
ATOM 1392 N N . ILE A 1 181 ? -5.905 1.679 -2.086 1.00 92.50 181 ILE A N 1
ATOM 1393 C CA . ILE A 1 181 ? -5.848 3.122 -2.324 1.00 92.50 181 ILE A CA 1
ATOM 1394 C C . ILE A 1 181 ? -4.581 3.425 -3.134 1.00 92.50 181 ILE A C 1
ATOM 1396 O O . ILE A 1 181 ? -3.466 3.140 -2.697 1.00 92.50 181 ILE A O 1
ATOM 1400 N N . GLN A 1 182 ? -4.739 3.967 -4.339 1.00 93.56 182 GLN A N 1
ATOM 1401 C CA . GLN A 1 182 ? -3.616 4.302 -5.213 1.00 93.56 182 GLN A CA 1
ATOM 1402 C C . GLN A 1 182 ? -2.945 5.593 -4.733 1.00 93.56 182 GLN A C 1
ATOM 1404 O O . GLN A 1 182 ? -3.592 6.636 -4.676 1.00 93.56 182 GLN A O 1
ATOM 1409 N N . LEU A 1 183 ? -1.647 5.528 -4.435 1.00 94.06 183 LEU A N 1
ATOM 1410 C CA . LEU A 1 183 ? -0.848 6.712 -4.132 1.00 94.06 183 LEU A CA 1
ATOM 1411 C C . LEU A 1 183 ? -0.428 7.442 -5.408 1.00 94.06 183 LEU A C 1
ATOM 1413 O O . LEU A 1 183 ? -0.209 6.819 -6.456 1.00 94.06 183 LEU A O 1
ATOM 1417 N N . LEU A 1 184 ? -0.279 8.761 -5.289 1.00 93.50 184 LEU A N 1
ATOM 1418 C CA . LEU A 1 184 ? 0.285 9.637 -6.309 1.00 93.50 184 LEU A CA 1
ATOM 1419 C C . LEU A 1 184 ? 1.777 9.858 -6.041 1.00 93.50 184 LEU A C 1
ATOM 1421 O O . LEU A 1 184 ? 2.224 9.857 -4.897 1.00 93.50 184 LEU A O 1
ATOM 1425 N N . VAL A 1 185 ? 2.551 10.098 -7.102 1.00 92.88 185 VAL A N 1
ATOM 1426 C CA . VAL A 1 185 ? 3.997 10.379 -6.993 1.00 92.88 185 VAL A CA 1
ATOM 1427 C C . VAL A 1 185 ? 4.258 11.613 -6.123 1.00 92.88 185 VAL A C 1
ATOM 1429 O O . VAL A 1 185 ? 5.168 11.601 -5.300 1.00 92.88 185 VAL A O 1
ATOM 1432 N N . SER A 1 186 ? 3.418 12.644 -6.253 1.00 92.56 186 SER A N 1
ATOM 1433 C CA . SER A 1 186 ? 3.487 13.869 -5.447 1.00 92.56 186 SER A CA 1
ATOM 1434 C C . SER A 1 186 ? 3.290 13.624 -3.951 1.00 92.56 186 SER A C 1
ATOM 1436 O O . SER A 1 186 ? 3.728 14.443 -3.144 1.00 92.56 186 SER A O 1
ATOM 1438 N N . ASP A 1 187 ? 2.659 12.504 -3.585 1.00 92.00 187 ASP A N 1
ATOM 1439 C CA . ASP A 1 187 ? 2.260 12.230 -2.210 1.00 92.00 187 ASP A CA 1
ATOM 1440 C C . ASP A 1 187 ? 3.245 11.373 -1.425 1.00 92.00 187 ASP A C 1
ATOM 1442 O O . ASP A 1 187 ? 3.176 11.285 -0.202 1.00 92.00 187 ASP A O 1
ATOM 1446 N N . LEU A 1 188 ? 4.220 10.784 -2.116 1.00 90.38 188 LEU A N 1
ATOM 1447 C CA . LEU A 1 188 ? 5.192 9.886 -1.503 1.00 90.38 188 LEU A CA 1
ATOM 1448 C C . LEU A 1 188 ? 6.006 10.563 -0.394 1.00 90.38 188 LEU A C 1
ATOM 1450 O O . LEU A 1 188 ? 6.317 9.926 0.606 1.00 90.38 188 LEU A O 1
ATOM 1454 N N . ALA A 1 189 ? 6.342 11.845 -0.549 1.00 88.00 189 ALA A N 1
ATOM 1455 C CA . ALA A 1 189 ? 7.192 12.546 0.410 1.00 88.00 189 ALA A CA 1
ATOM 1456 C C . ALA A 1 189 ? 6.515 12.752 1.772 1.00 88.00 189 ALA A C 1
ATOM 1458 O O . ALA A 1 189 ? 7.183 12.674 2.796 1.00 88.00 189 ALA A O 1
ATOM 1459 N N . TRP A 1 190 ? 5.206 13.013 1.789 1.00 88.62 190 TRP A N 1
ATOM 1460 C CA . TRP A 1 190 ? 4.469 13.283 3.023 1.00 88.62 190 TRP A CA 1
ATOM 1461 C C . TRP A 1 190 ? 3.759 12.047 3.570 1.00 88.62 190 TRP A C 1
ATOM 1463 O O . TRP A 1 190 ? 3.499 11.976 4.765 1.00 88.62 190 TRP A O 1
ATOM 1473 N N . PHE A 1 191 ? 3.454 11.061 2.722 1.00 92.38 191 PHE A N 1
ATOM 1474 C CA . PHE A 1 191 ? 2.771 9.846 3.154 1.00 92.38 191 PHE A CA 1
ATOM 1475 C C . PHE A 1 191 ? 3.627 8.990 4.101 1.00 92.38 191 PHE A C 1
ATOM 1477 O O . PHE A 1 191 ? 3.071 8.395 5.021 1.00 92.38 191 PHE A O 1
ATOM 1484 N N . PHE A 1 192 ? 4.948 8.937 3.873 1.00 90.81 192 PHE A N 1
ATOM 1485 C CA . PHE A 1 192 ? 5.921 8.118 4.617 1.00 90.81 192 PHE A CA 1
ATOM 1486 C C . PHE A 1 192 ? 6.787 8.921 5.613 1.00 90.81 192 PHE A C 1
ATOM 1488 O O . PHE A 1 192 ? 7.830 8.426 6.036 1.00 90.81 192 PHE A O 1
ATOM 1495 N N . ASN A 1 193 ? 6.399 10.156 5.943 1.00 81.31 193 ASN A N 1
ATOM 1496 C CA . ASN A 1 193 ? 7.093 11.015 6.913 1.00 81.31 193 ASN A CA 1
ATOM 1497 C C . ASN A 1 193 ? 6.441 10.933 8.295 1.00 81.31 193 ASN A C 1
ATOM 1499 O O . ASN A 1 193 ? 7.178 11.109 9.285 1.00 81.31 193 ASN A O 1
#